Protein AF-A0A6G1RB39-F1 (afdb_monomer_lite)

Foldseek 3Di:
DDDDDDDDPPPPPPVVVVVVVVVPPDPPPDDDDDDPDPDDDPDPDDPDPPPDPDDDPVVVVVVLVVVVVVLLVVQAPPPPDDDDPPDDPDDDPDQDRQGALVSLLVLLLVLCCVQPVVLSPQPPQAQDALVVVVVVLVSLVSLLVCCVVCVSSLVSLLSSLSSPPNNSSNNVSLNSPLNNLLVCLVPDPDQFQVVPVVSLVSLLSSLCSCCSSQLDPVVLNCVSVCRRVDGSVVSSVSSNVVSVCCNLRGSDSVQWDQDPVSRHTHGDPVVSD

Structure (mmCIF, N/CA/C/O backbone):
data_AF-A0A6G1RB39-F1
#
_entry.id   AF-A0A6G1RB39-F1
#
loop_
_atom_site.group_PDB
_atom_site.id
_atom_site.type_symbol
_atom_site.label_atom_id
_atom_site.label_alt_id
_atom_site.label_comp_id
_atom_site.label_asym_id
_atom_site.label_entity_id
_atom_site.label_seq_id
_atom_site.pdbx_PDB_ins_code
_atom_site.Cartn_x
_atom_site.Cartn_y
_atom_site.Cartn_z
_atom_site.occupancy
_atom_site.B_iso_or_equiv
_atom_site.auth_seq_id
_atom_site.auth_comp_id
_atom_site.auth_asym_id
_atom_site.auth_atom_id
_atom_site.pdbx_PDB_model_num
ATOM 1 N N . SER A 1 1 ? -30.397 36.361 -14.375 1.00 39.44 1 SER A N 1
ATOM 2 C CA . SER A 1 1 ? -30.668 35.295 -13.396 1.00 39.44 1 SER A CA 1
ATOM 3 C C . SER A 1 1 ? -29.373 34.876 -12.728 1.00 39.44 1 SER A C 1
ATOM 5 O O . SER A 1 1 ? -28.556 34.275 -13.414 1.00 39.44 1 SER A O 1
ATOM 7 N N . PRO A 1 2 ? -29.123 35.218 -11.457 1.00 33.31 2 PRO A N 1
ATOM 8 C CA . PRO A 1 2 ? -28.058 34.584 -10.691 1.00 33.31 2 PRO A CA 1
ATOM 9 C C . PRO A 1 2 ? -28.618 33.369 -9.922 1.00 33.31 2 PRO A C 1
ATOM 11 O O . PRO A 1 2 ? -29.719 33.474 -9.375 1.00 33.31 2 PRO A O 1
ATOM 14 N N . PRO A 1 3 ? -27.912 32.225 -9.870 1.00 39.50 3 PRO A N 1
ATOM 15 C CA . PRO A 1 3 ? -28.301 31.101 -9.029 1.00 39.50 3 PRO A CA 1
ATOM 16 C C . PRO A 1 3 ? -27.411 30.923 -7.785 1.00 39.50 3 PRO A C 1
ATOM 18 O O . PRO A 1 3 ? -26.235 31.276 -7.776 1.00 39.50 3 PRO A O 1
ATOM 21 N N . ALA A 1 4 ? -28.030 30.266 -6.797 1.00 36.69 4 ALA A N 1
ATOM 22 C CA . ALA A 1 4 ? -27.475 29.504 -5.674 1.00 36.69 4 ALA A CA 1
ATOM 23 C C . ALA A 1 4 ? -26.845 30.275 -4.496 1.00 36.69 4 ALA A C 1
ATOM 25 O O . ALA A 1 4 ? -25.630 30.396 -4.349 1.00 36.69 4 ALA A O 1
ATOM 26 N N . SER A 1 5 ? -27.732 30.686 -3.585 1.00 31.50 5 SER A N 1
ATOM 27 C CA . SER A 1 5 ? -27.469 30.979 -2.176 1.00 31.50 5 SER A CA 1
ATOM 28 C C . SER A 1 5 ? -26.793 29.799 -1.472 1.00 31.50 5 SER A C 1
ATOM 30 O O . SER A 1 5 ? -27.339 28.694 -1.429 1.00 31.50 5 SER A O 1
ATOM 32 N N . TRP A 1 6 ? -25.625 30.048 -0.886 1.00 36.06 6 TRP A N 1
ATOM 33 C CA . TRP A 1 6 ? -25.027 29.162 0.105 1.00 36.06 6 TRP A CA 1
ATOM 34 C C . TRP A 1 6 ? -25.861 29.232 1.385 1.00 36.06 6 TRP A C 1
ATOM 36 O O . TRP A 1 6 ? -26.306 30.309 1.776 1.00 36.06 6 TRP A O 1
ATOM 46 N N . GLY A 1 7 ? -26.115 28.060 1.964 1.00 34.44 7 GLY A N 1
ATOM 47 C CA . GLY A 1 7 ? -27.037 27.853 3.071 1.00 34.44 7 GLY A CA 1
ATOM 48 C C . GLY A 1 7 ? -26.776 28.755 4.274 1.00 34.44 7 GLY A C 1
ATOM 49 O O . GLY A 1 7 ? -25.634 28.994 4.666 1.00 34.44 7 GLY A O 1
ATOM 50 N N . ASP A 1 8 ? -27.889 29.209 4.846 1.00 36.69 8 ASP A N 1
ATOM 51 C CA . ASP A 1 8 ? -28.014 29.891 6.126 1.00 36.69 8 ASP A CA 1
ATOM 52 C C . ASP A 1 8 ? -27.177 29.207 7.215 1.00 36.69 8 ASP A C 1
ATOM 54 O O . ASP A 1 8 ? -27.593 28.233 7.844 1.00 36.69 8 ASP A O 1
ATOM 58 N N . THR A 1 9 ? -26.029 29.790 7.550 1.00 44.06 9 THR A N 1
ATOM 59 C CA . THR A 1 9 ? -25.625 29.817 8.954 1.00 44.06 9 THR A CA 1
ATOM 60 C C . THR A 1 9 ? -26.655 30.681 9.666 1.00 44.06 9 THR A C 1
ATOM 62 O O . THR A 1 9 ? -26.533 31.906 9.647 1.00 44.06 9 THR A O 1
ATOM 65 N N . ALA A 1 10 ? -27.697 30.053 10.220 1.00 51.31 10 ALA A N 1
ATOM 66 C CA . ALA A 1 10 ? -28.729 30.728 10.998 1.00 51.31 10 ALA A CA 1
ATOM 67 C C . ALA A 1 10 ? -28.063 31.747 11.933 1.00 51.31 10 ALA A C 1
ATOM 69 O O . ALA A 1 10 ? -27.251 31.381 12.787 1.00 51.31 10 ALA A O 1
ATOM 70 N N . ALA A 1 11 ? -28.340 33.031 11.704 1.00 54.31 11 ALA A N 1
ATOM 71 C CA . ALA A 1 11 ? -27.722 34.121 12.437 1.00 54.31 11 ALA A CA 1
ATOM 72 C C . ALA A 1 11 ? -28.080 33.979 13.920 1.00 54.31 11 ALA A C 1
ATOM 74 O O . ALA A 1 11 ? -29.197 34.271 14.346 1.00 54.31 11 ALA A O 1
ATOM 75 N N . VAL A 1 12 ? -27.136 33.475 14.715 1.00 64.44 12 VAL A N 1
ATOM 76 C CA . VAL A 1 12 ? -27.319 33.330 16.156 1.00 64.44 12 VAL A CA 1
ATOM 77 C C . VAL A 1 12 ? -27.359 34.733 16.754 1.00 64.44 12 VAL A C 1
ATOM 79 O O . VAL A 1 12 ? -26.342 35.417 16.855 1.00 64.44 12 VAL A O 1
ATOM 82 N N . SER A 1 13 ? -28.555 35.174 17.133 1.00 79.62 13 SER A N 1
ATOM 83 C CA . SER A 1 13 ? -28.778 36.443 17.819 1.00 79.62 13 SER A CA 1
ATOM 84 C C . SER A 1 13 ? -28.031 36.448 19.155 1.00 79.62 13 SER A C 1
ATOM 86 O O . SER A 1 13 ? -28.367 35.716 20.090 1.00 79.62 13 SER A O 1
ATOM 88 N N . LEU A 1 14 ? -27.003 37.294 19.254 1.00 72.06 14 LEU A N 1
ATOM 89 C CA . LEU A 1 14 ? -26.225 37.482 20.484 1.00 72.06 14 LEU A CA 1
ATOM 90 C C . LEU A 1 14 ? -27.108 37.933 21.655 1.00 72.06 14 LEU A C 1
ATOM 92 O O . LEU A 1 14 ? -26.839 37.585 22.802 1.00 72.06 14 LEU A O 1
ATOM 96 N N . LEU A 1 15 ? -28.185 38.671 21.365 1.00 77.75 15 LEU A N 1
ATOM 97 C CA . LEU A 1 15 ? -29.172 39.089 22.358 1.00 77.75 15 LEU A CA 1
ATOM 98 C C . LEU A 1 15 ? -29.917 37.889 22.951 1.00 77.75 15 LEU A C 1
ATOM 100 O O . LEU A 1 15 ? -30.095 37.833 24.166 1.00 77.75 15 LEU A O 1
ATOM 104 N N . ASP A 1 16 ? -30.299 36.908 22.134 1.00 77.81 16 ASP A N 1
ATOM 105 C CA . ASP A 1 16 ? -31.009 35.715 22.609 1.00 77.81 16 ASP A CA 1
ATOM 106 C C . ASP A 1 16 ? -30.088 34.760 23.371 1.00 77.81 16 ASP A C 1
ATOM 108 O O . ASP A 1 16 ? -30.502 34.161 24.366 1.00 77.81 16 ASP A O 1
ATOM 112 N N . VAL A 1 17 ? -28.817 34.670 22.967 1.00 75.81 17 VAL A N 1
ATOM 113 C CA . VAL A 1 17 ? -27.787 33.947 23.727 1.00 75.81 17 VAL A CA 1
ATOM 114 C C . VAL A 1 17 ? -27.568 34.606 25.090 1.00 75.81 17 VAL A C 1
ATOM 116 O O . VAL A 1 17 ? -27.658 33.929 26.113 1.00 75.81 17 VAL A O 1
ATOM 119 N N . ASN A 1 18 ? -27.362 35.926 25.133 1.00 77.06 18 ASN A N 1
ATOM 120 C CA . ASN A 1 18 ? -27.144 36.654 26.385 1.00 77.06 18 ASN A CA 1
ATOM 121 C C . ASN A 1 18 ? -28.358 36.587 27.318 1.00 77.06 18 ASN A C 1
ATOM 123 O O . ASN A 1 18 ? -28.182 36.397 28.517 1.00 77.06 18 ASN A O 1
ATOM 127 N N . ARG A 1 19 ? -29.590 36.652 26.794 1.00 77.56 19 ARG A N 1
ATOM 128 C CA . ARG A 1 19 ? -30.816 36.497 27.600 1.00 77.56 19 ARG A CA 1
ATOM 129 C C . ARG A 1 19 ? -30.870 35.163 28.347 1.00 77.56 19 ARG A C 1
ATOM 131 O O . ARG A 1 19 ? -31.291 35.144 29.500 1.00 77.56 19 ARG A O 1
ATOM 138 N N . ARG A 1 20 ? -30.422 34.067 27.723 1.00 73.38 20 ARG A N 1
ATOM 139 C CA . ARG A 1 20 ? -30.359 32.741 28.367 1.00 73.38 20 ARG A CA 1
ATOM 140 C C . ARG A 1 20 ? -29.343 32.702 29.505 1.00 73.38 20 ARG A C 1
ATOM 142 O O . ARG A 1 20 ? -29.634 32.113 30.539 1.00 73.38 20 ARG A O 1
ATOM 149 N N . PHE A 1 21 ? -28.188 33.346 29.330 1.00 68.25 21 PHE A N 1
ATOM 150 C CA . PHE A 1 21 ? -27.191 33.457 30.395 1.00 68.25 21 PHE A CA 1
ATOM 151 C C . PHE A 1 21 ? -27.709 34.322 31.548 1.00 68.25 21 PHE A C 1
ATOM 153 O O . PHE A 1 21 ? -27.709 33.858 32.681 1.00 68.25 21 PHE A O 1
ATOM 160 N N . THR A 1 22 ? -28.234 35.520 31.270 1.00 65.06 22 THR A N 1
ATOM 161 C CA . THR A 1 22 ? -28.724 36.459 32.294 1.00 65.06 22 THR A CA 1
ATOM 162 C C . THR A 1 22 ? -29.888 35.901 33.115 1.00 65.06 22 THR A C 1
ATOM 164 O O . THR A 1 22 ? -29.941 36.134 34.318 1.00 65.06 22 THR A O 1
ATOM 167 N N . ALA A 1 23 ? -30.795 35.130 32.506 1.00 64.81 23 ALA A N 1
ATOM 168 C CA . ALA A 1 23 ? -31.925 34.519 33.213 1.00 64.81 23 ALA A CA 1
ATOM 169 C C . ALA A 1 23 ? -31.514 33.407 34.202 1.00 64.81 23 ALA A C 1
ATOM 171 O O . ALA A 1 23 ? -32.286 33.078 35.099 1.00 64.81 23 ALA A O 1
ATOM 172 N N . ALA A 1 24 ? -30.319 32.830 34.041 1.00 60.81 24 ALA A N 1
ATOM 173 C CA . ALA A 1 24 ? -29.811 31.731 34.861 1.00 60.81 24 ALA A CA 1
ATOM 174 C C . ALA A 1 24 ? -28.768 32.172 35.909 1.00 60.81 24 ALA A C 1
ATOM 176 O O . ALA A 1 24 ? -28.339 31.349 36.719 1.00 60.81 24 ALA A O 1
ATOM 177 N N . VAL A 1 25 ? -28.366 33.452 35.934 1.00 62.44 25 VAL A N 1
ATOM 178 C CA . VAL A 1 25 ? -27.481 33.998 36.980 1.00 62.44 25 VAL A CA 1
ATOM 179 C C . VAL A 1 25 ? -28.300 34.320 38.235 1.00 62.44 25 VAL A C 1
ATOM 181 O O . VAL A 1 25 ? -28.522 35.475 38.592 1.00 62.44 25 VAL A O 1
ATOM 184 N N . SER A 1 26 ? -28.775 33.281 38.914 1.00 57.59 26 SER A N 1
ATOM 185 C CA . SER A 1 26 ? -29.437 33.406 40.212 1.00 57.59 26 SER A CA 1
ATOM 186 C C . SER A 1 26 ? -28.402 33.224 41.319 1.00 57.59 26 SER A C 1
ATOM 188 O O . SER A 1 26 ? -28.044 32.100 41.669 1.00 57.59 26 SER A O 1
ATOM 190 N N . PHE A 1 27 ? -27.907 34.328 41.881 1.00 58.50 27 PHE A N 1
ATOM 191 C CA . PHE A 1 27 ? -27.105 34.289 43.104 1.00 58.50 27 PHE A CA 1
ATOM 192 C C . PHE A 1 27 ? -28.019 33.899 44.274 1.00 58.50 27 PHE A C 1
ATOM 194 O O . PHE A 1 27 ? -28.711 34.750 44.836 1.00 58.50 27 PHE A O 1
ATOM 201 N N . SER A 1 28 ? -28.066 32.613 44.632 1.00 55.00 28 SER A N 1
ATOM 202 C CA . SER A 1 28 ? -28.702 32.180 45.882 1.00 55.00 28 SER A CA 1
ATOM 203 C C . SER A 1 28 ? -27.961 32.816 47.058 1.00 55.00 28 SER A C 1
ATOM 205 O O . SER A 1 28 ? -26.900 32.347 47.455 1.00 55.00 28 SER A O 1
ATOM 207 N N . GLY A 1 29 ? -28.514 33.913 47.580 1.00 55.12 29 GLY A N 1
ATOM 208 C CA . GLY A 1 29 ? -27.937 34.695 48.673 1.00 55.12 29 GLY A CA 1
ATOM 209 C C . GLY A 1 29 ? -27.406 36.055 48.221 1.00 55.12 29 GLY A C 1
ATOM 210 O O . GLY A 1 29 ? -26.201 36.258 48.145 1.00 55.12 29 GLY A O 1
ATOM 211 N N . GLY A 1 30 ? -28.321 36.987 47.931 1.00 56.66 30 GLY A N 1
ATOM 212 C CA . GLY A 1 30 ? -28.069 38.432 47.924 1.00 56.66 30 GLY A CA 1
ATOM 213 C C . GLY A 1 30 ? -26.829 38.901 47.159 1.00 56.66 30 GLY A C 1
ATOM 214 O O . GLY A 1 30 ? -25.889 39.344 47.795 1.00 56.66 30 GLY A O 1
ATOM 215 N N . GLY A 1 31 ? -26.843 38.814 45.823 1.00 57.47 31 GLY A N 1
ATOM 216 C CA . GLY A 1 31 ? -26.219 39.730 44.840 1.00 57.47 31 GLY A CA 1
ATOM 217 C C . GLY A 1 31 ? -24.777 40.260 44.987 1.00 57.47 31 GLY A C 1
ATOM 218 O O . GLY A 1 31 ? -24.393 41.099 44.180 1.00 57.47 31 GLY A O 1
ATOM 219 N N . VAL A 1 32 ? -23.986 39.838 45.975 1.00 59.81 32 VAL A N 1
ATOM 220 C CA . VAL A 1 32 ? -22.712 40.489 46.355 1.00 59.81 32 VAL A CA 1
ATOM 221 C C . VAL A 1 32 ? -21.476 39.670 45.938 1.00 59.81 32 VAL A C 1
ATOM 223 O O . VAL A 1 32 ? -20.349 40.140 46.066 1.00 59.81 32 VAL A O 1
ATOM 226 N N . TRP A 1 33 ? -21.651 38.466 45.381 1.00 61.53 33 TRP A N 1
ATOM 227 C CA . TRP A 1 33 ? -20.548 37.551 45.054 1.00 61.53 33 TRP A CA 1
ATOM 228 C C . TRP A 1 33 ? -20.334 37.375 43.545 1.00 61.53 33 TRP A C 1
ATOM 230 O O . TRP A 1 33 ? -21.279 37.414 42.763 1.00 61.53 33 TRP A O 1
ATOM 240 N N . SER A 1 34 ? -19.077 37.160 43.142 1.00 70.50 34 SER A N 1
ATOM 241 C CA . SER A 1 34 ? -18.708 36.798 41.764 1.00 70.50 34 SER A CA 1
ATOM 242 C C . SER A 1 34 ? -19.241 35.406 41.377 1.00 70.50 34 SER A C 1
ATOM 244 O O . SER A 1 34 ? -19.604 34.604 42.238 1.00 70.50 34 SER A O 1
ATOM 246 N N . VAL A 1 35 ? -19.279 35.105 40.075 1.00 70.38 35 VAL A N 1
ATOM 247 C CA . VAL A 1 35 ? -19.706 33.804 39.526 1.00 70.38 35 VAL A CA 1
ATOM 248 C C . VAL A 1 35 ? -18.808 32.674 40.055 1.00 70.38 35 VAL A C 1
ATOM 250 O O . VAL A 1 35 ? -17.600 32.844 40.193 1.00 70.38 35 VAL A O 1
ATOM 253 N N . PHE A 1 36 ? -19.389 31.498 40.321 1.00 77.50 36 PHE A N 1
ATOM 254 C CA . PHE A 1 36 ? -18.690 30.350 40.924 1.00 77.50 36 PHE A CA 1
ATOM 255 C C . PHE A 1 36 ? -17.539 29.776 40.068 1.00 77.50 36 PHE A C 1
ATOM 257 O O . PHE A 1 36 ? -16.651 29.115 40.600 1.00 77.50 36 PHE A O 1
ATOM 264 N N . HIS A 1 37 ? -17.521 30.020 38.752 1.00 78.19 37 HIS A N 1
ATOM 265 C CA . HIS A 1 37 ? -16.469 29.546 37.847 1.00 78.19 37 HIS A CA 1
ATOM 266 C C . HIS A 1 37 ? -15.582 30.690 37.332 1.00 78.19 37 HIS A C 1
ATOM 268 O O . HIS A 1 37 ? -16.059 31.784 37.041 1.00 78.19 37 HIS A O 1
ATOM 274 N N . ALA A 1 38 ? -14.298 30.407 37.096 1.00 82.75 38 ALA A N 1
ATOM 275 C CA . ALA A 1 38 ? -13.340 31.368 36.531 1.00 82.75 38 ALA A CA 1
ATOM 276 C C . ALA A 1 38 ? -13.420 31.514 34.991 1.00 82.75 38 ALA A C 1
ATOM 278 O O . ALA A 1 38 ? -12.602 32.204 34.389 1.00 82.75 38 ALA A O 1
ATOM 279 N N . GLY A 1 39 ? -14.388 30.854 34.345 1.00 76.56 39 GLY A N 1
ATOM 280 C CA . GLY A 1 39 ? -14.612 30.887 32.898 1.00 76.56 39 GLY A CA 1
ATOM 281 C C . GLY A 1 39 ? -14.987 29.510 32.346 1.00 76.56 39 GLY A C 1
ATOM 282 O O . GLY A 1 39 ? -15.066 28.536 33.092 1.00 76.56 39 GLY A O 1
ATOM 283 N N . VAL A 1 40 ? -15.205 29.429 31.032 1.00 81.31 40 VAL A N 1
ATOM 284 C CA . VAL A 1 40 ? -15.433 28.170 30.305 1.00 81.31 40 VAL A CA 1
ATOM 285 C C . VAL A 1 40 ? -14.285 27.960 29.321 1.00 81.31 40 VAL A C 1
ATOM 287 O O . VAL A 1 40 ? -13.927 28.876 28.583 1.00 81.31 40 VAL A O 1
ATOM 290 N N . ILE A 1 41 ? -13.712 26.754 29.289 1.00 83.94 41 ILE A N 1
ATOM 291 C CA . ILE A 1 41 ? -12.722 26.379 28.273 1.00 83.94 41 ILE A CA 1
ATOM 292 C C . ILE A 1 41 ? -13.467 25.896 27.021 1.00 83.94 41 ILE A C 1
ATOM 294 O O . ILE A 1 41 ? -14.181 24.892 27.051 1.00 83.94 41 ILE A O 1
ATOM 298 N N . GLY A 1 42 ? -13.286 26.595 25.898 1.00 83.56 42 GLY A N 1
ATOM 299 C CA . GLY A 1 42 ? -13.888 26.232 24.612 1.00 83.56 42 GLY A CA 1
ATOM 300 C C . GLY A 1 42 ? -15.390 26.534 24.524 1.00 83.56 42 GLY A C 1
ATOM 301 O O . GLY A 1 42 ? -15.871 27.514 25.081 1.00 83.56 42 GLY A O 1
ATOM 302 N N . LYS A 1 43 ? -16.132 25.707 23.774 1.00 81.62 43 LYS A N 1
ATOM 303 C CA . LYS A 1 43 ? -17.573 25.899 23.494 1.00 81.62 43 LYS A CA 1
ATOM 304 C C . LYS A 1 43 ? -18.499 24.985 24.315 1.00 81.62 43 LYS A C 1
ATOM 306 O O . LYS A 1 43 ? -19.688 24.918 24.028 1.00 81.62 43 LYS A O 1
ATOM 311 N N . GLY A 1 44 ? -17.971 24.279 25.318 1.00 80.31 44 GLY A N 1
ATOM 312 C CA . GLY A 1 44 ? -18.730 23.286 26.086 1.00 80.31 44 GLY A CA 1
ATOM 313 C C . GLY A 1 44 ? -18.953 21.975 25.321 1.00 80.31 44 GLY A C 1
ATOM 314 O O . GLY A 1 44 ? -18.126 21.584 24.494 1.00 80.31 44 GLY A O 1
ATOM 315 N N . LEU A 1 45 ? -20.053 21.276 25.628 1.00 80.56 45 LEU A N 1
ATOM 316 C CA . LEU A 1 45 ? -20.422 20.002 24.999 1.00 80.56 45 LEU A CA 1
ATOM 317 C C . LEU A 1 45 ? -20.479 20.162 23.476 1.00 80.56 45 LEU A C 1
ATOM 319 O O . LEU A 1 45 ? -21.213 21.007 22.960 1.00 80.56 45 LEU A O 1
ATOM 323 N N . LYS A 1 46 ? -19.692 19.355 22.753 1.00 82.31 46 LYS A N 1
ATOM 324 C CA . LYS A 1 46 ? -19.741 19.346 21.289 1.00 82.31 46 LYS A CA 1
ATOM 325 C C . LYS A 1 46 ? -21.154 18.919 20.877 1.00 82.31 46 LYS A C 1
ATOM 327 O O . LYS A 1 46 ? -21.590 17.868 21.353 1.00 82.31 46 LYS A O 1
ATOM 332 N N . PRO A 1 47 ? -21.861 19.693 20.029 1.00 77.81 47 PRO A N 1
ATOM 333 C CA . PRO A 1 47 ? -23.105 19.209 19.449 1.00 77.81 47 PRO A CA 1
ATOM 334 C C . PRO A 1 47 ? -22.815 17.860 18.791 1.00 77.81 47 PRO A C 1
ATOM 336 O O . PRO A 1 47 ? -21.723 17.672 18.240 1.00 77.81 47 PRO A O 1
ATOM 339 N N . ALA A 1 48 ? -23.753 16.916 18.913 1.00 73.50 48 ALA A N 1
ATOM 340 C CA . ALA A 1 48 ? -23.647 15.643 18.216 1.00 73.50 48 ALA A CA 1
ATOM 341 C C . ALA A 1 48 ? -23.315 15.961 16.757 1.00 73.50 48 ALA A C 1
ATOM 343 O O . ALA A 1 48 ? -23.988 16.800 16.154 1.00 73.50 48 ALA A O 1
ATOM 344 N N . ALA A 1 49 ? -22.214 15.395 16.253 1.00 70.56 49 ALA A N 1
ATOM 345 C CA . ALA A 1 49 ? -21.818 15.612 14.872 1.00 70.56 49 ALA A CA 1
ATOM 346 C C . ALA A 1 49 ? -23.047 15.320 14.014 1.00 70.56 49 ALA A C 1
ATOM 348 O O . ALA A 1 49 ? -23.651 14.261 14.193 1.00 70.56 49 ALA A O 1
ATOM 349 N N . GLU A 1 50 ? -23.453 16.278 13.174 1.00 61.84 50 GLU A N 1
ATOM 350 C CA . GLU A 1 50 ? -24.532 16.062 12.215 1.00 61.84 50 GLU A CA 1
ATOM 351 C C . GLU A 1 50 ? -24.233 14.735 11.531 1.00 61.84 50 GLU A C 1
ATOM 353 O O . GLU A 1 50 ? -23.154 14.577 10.951 1.00 61.84 50 GLU A O 1
ATOM 358 N N . ALA A 1 51 ? -25.115 13.752 11.736 1.00 59.16 51 ALA A N 1
ATOM 3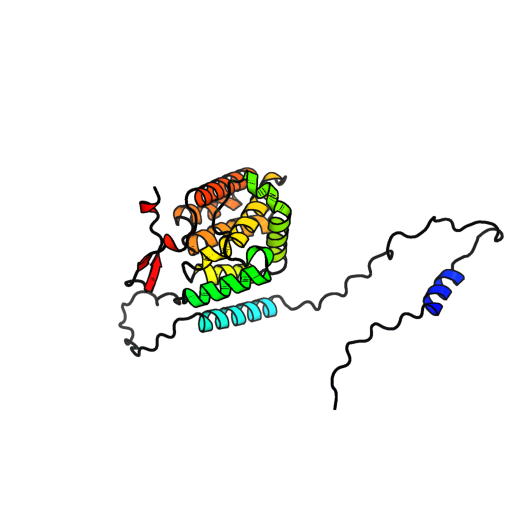59 C CA . ALA A 1 51 ? -24.925 12.417 11.207 1.00 59.16 51 ALA A CA 1
ATOM 360 C C . ALA A 1 51 ? -24.762 12.586 9.699 1.00 59.16 51 ALA A C 1
ATOM 362 O O . ALA A 1 51 ? -25.709 12.964 9.006 1.00 59.16 51 ALA A O 1
ATOM 363 N N . ALA A 1 52 ? -23.529 12.425 9.213 1.00 62.00 52 ALA A N 1
ATOM 364 C CA . ALA A 1 52 ? -23.261 12.459 7.791 1.00 62.00 52 ALA A CA 1
ATOM 365 C C . ALA A 1 52 ? -24.226 11.455 7.171 1.00 62.00 52 ALA A C 1
ATOM 367 O O . ALA A 1 52 ? -24.296 10.337 7.671 1.00 62.00 52 ALA A O 1
ATOM 368 N N . VAL A 1 53 ? -24.995 11.880 6.163 1.00 64.94 53 VAL A N 1
ATOM 369 C CA . VAL A 1 53 ? -25.967 11.021 5.475 1.00 64.94 53 VAL A CA 1
ATOM 370 C C . VAL A 1 53 ? -25.288 9.682 5.204 1.00 64.94 53 VAL A C 1
ATOM 372 O O . VAL A 1 53 ? -24.346 9.622 4.407 1.00 64.94 53 VAL A O 1
ATOM 375 N N . GLU A 1 54 ? -25.696 8.651 5.944 1.00 65.56 54 GLU A N 1
ATOM 376 C CA . GLU A 1 54 ? -25.091 7.331 5.848 1.00 65.56 54 GLU A CA 1
ATOM 377 C C . GLU A 1 54 ? -25.469 6.785 4.476 1.00 65.56 54 GLU A C 1
ATOM 379 O O . GLU A 1 54 ? -26.608 6.393 4.232 1.00 65.56 54 GLU A O 1
ATOM 384 N N . ARG A 1 55 ? -24.524 6.847 3.533 1.00 77.50 55 ARG A N 1
ATOM 385 C CA . ARG A 1 55 ? -24.666 6.137 2.262 1.00 77.50 55 ARG A CA 1
ATOM 386 C C . ARG A 1 55 ? -24.591 4.650 2.560 1.00 77.50 55 ARG A C 1
ATOM 388 O O . ARG A 1 55 ? -23.758 4.233 3.367 1.00 77.50 55 ARG A O 1
ATOM 395 N N . THR A 1 56 ? -25.431 3.866 1.901 1.00 86.19 56 THR A N 1
ATOM 396 C CA . THR A 1 56 ? -25.414 2.414 2.071 1.00 86.19 56 THR A CA 1
ATOM 397 C C . THR A 1 56 ? -24.072 1.845 1.599 1.00 86.19 56 THR A C 1
ATOM 399 O O . THR A 1 56 ? -23.433 2.360 0.675 1.00 86.19 56 THR A O 1
ATOM 402 N N . GLU A 1 57 ? -23.617 0.775 2.251 1.00 86.69 57 GLU A N 1
ATOM 403 C CA . GLU A 1 57 ? -22.368 0.092 1.892 1.00 86.69 57 GLU A CA 1
ATOM 404 C C . GLU A 1 57 ? -22.399 -0.411 0.437 1.00 86.69 57 GLU A C 1
ATOM 406 O O . GLU A 1 57 ? -21.404 -0.317 -0.284 1.00 86.69 57 GLU A O 1
ATOM 411 N N . GLU A 1 58 ? -23.574 -0.843 -0.028 1.00 90.31 58 GLU A N 1
ATOM 412 C CA . GLU A 1 58 ? -23.824 -1.284 -1.402 1.00 90.31 58 GLU A CA 1
ATOM 413 C C . GLU A 1 58 ? -23.618 -0.160 -2.428 1.00 90.31 58 GLU A C 1
ATOM 415 O O . GLU A 1 58 ? -22.931 -0.359 -3.433 1.00 90.31 58 GLU A O 1
ATOM 420 N N . GLU A 1 59 ? -24.147 1.043 -2.173 1.00 91.25 59 GLU A N 1
ATOM 421 C CA . GLU A 1 59 ? -23.933 2.205 -3.043 1.00 91.25 59 GLU A CA 1
ATOM 422 C C . GLU A 1 59 ? -22.452 2.582 -3.113 1.00 91.25 59 GLU A C 1
ATOM 424 O O . GLU A 1 59 ? -21.929 2.893 -4.187 1.00 91.25 59 GLU A O 1
ATOM 429 N N . LEU A 1 60 ? -21.750 2.547 -1.977 1.00 89.38 60 LEU A N 1
ATOM 430 C CA . LEU A 1 60 ? -20.322 2.846 -1.930 1.00 89.38 60 LEU A CA 1
ATOM 431 C C . LEU A 1 60 ? -19.511 1.820 -2.734 1.00 89.38 60 LEU A C 1
ATOM 433 O O . LEU A 1 60 ? -18.623 2.210 -3.501 1.00 89.38 60 LEU A O 1
ATOM 437 N N . ALA A 1 61 ? -19.828 0.532 -2.593 1.00 91.06 61 ALA A N 1
ATOM 438 C CA . ALA A 1 61 ? -19.194 -0.545 -3.345 1.00 91.06 61 ALA A CA 1
ATOM 439 C C . ALA A 1 61 ? -19.456 -0.403 -4.853 1.00 91.06 61 ALA A C 1
ATOM 441 O O . ALA A 1 61 ? -18.512 -0.438 -5.647 1.00 91.06 61 ALA A O 1
ATOM 442 N N . HIS A 1 62 ? -20.707 -0.143 -5.248 1.00 94.25 62 HIS A N 1
ATOM 443 C CA . HIS A 1 62 ? -21.093 0.055 -6.645 1.00 94.25 62 HIS A CA 1
ATOM 444 C C . HIS A 1 62 ? -20.392 1.264 -7.280 1.00 94.25 62 HIS A C 1
ATOM 446 O O . HIS A 1 62 ? -19.840 1.168 -8.381 1.00 94.25 62 HIS A O 1
ATOM 452 N N . ASN A 1 63 ? -20.352 2.396 -6.574 1.00 93.94 63 ASN A N 1
ATOM 453 C CA . ASN A 1 63 ? -19.673 3.606 -7.036 1.00 93.94 63 ASN A CA 1
ATOM 454 C C . ASN A 1 63 ? -18.163 3.382 -7.171 1.00 93.94 63 ASN A C 1
ATOM 456 O O . ASN A 1 63 ? -17.565 3.785 -8.169 1.00 93.94 63 ASN A O 1
ATOM 460 N N . THR A 1 64 ? -17.554 2.692 -6.202 1.00 93.81 64 THR A N 1
ATOM 461 C CA . THR A 1 64 ? -16.129 2.337 -6.240 1.00 93.81 64 THR A CA 1
ATOM 462 C C . THR A 1 64 ? -15.826 1.447 -7.441 1.00 93.81 64 THR A C 1
ATOM 464 O O . THR A 1 64 ? -14.912 1.741 -8.209 1.00 93.81 64 THR A O 1
ATOM 467 N N . GLN A 1 65 ? -16.619 0.397 -7.663 1.00 94.88 65 GLN A N 1
ATOM 468 C CA . GLN A 1 65 ? -16.449 -0.503 -8.802 1.00 94.88 65 GLN A CA 1
ATOM 469 C C . GLN A 1 65 ? -16.629 0.223 -10.141 1.00 94.88 65 GLN A C 1
ATOM 471 O O . GLN A 1 65 ? -15.825 0.034 -11.056 1.00 94.88 65 GLN A O 1
ATOM 476 N N . THR A 1 66 ? -17.649 1.075 -10.258 1.00 96.50 66 THR A N 1
ATOM 477 C CA . THR A 1 66 ? -17.918 1.860 -11.472 1.00 96.50 66 THR A CA 1
ATOM 478 C C . THR A 1 66 ? -16.767 2.814 -11.773 1.00 96.50 66 THR A C 1
ATOM 480 O O . THR A 1 66 ? -16.280 2.865 -12.904 1.00 96.50 66 THR A O 1
ATOM 483 N N . PHE A 1 67 ? -16.270 3.512 -10.751 1.00 96.50 67 PHE A N 1
ATOM 484 C CA . PHE A 1 67 ? -15.128 4.411 -10.869 1.00 96.50 67 PHE A CA 1
ATOM 485 C C . PHE A 1 67 ? -13.849 3.677 -11.295 1.00 96.50 67 PHE A C 1
ATOM 487 O O . PHE A 1 67 ? -13.187 4.094 -12.244 1.00 96.50 67 PHE A O 1
ATOM 494 N N . LEU A 1 68 ? -13.527 2.548 -10.655 1.00 95.19 68 LEU A N 1
ATOM 495 C CA . LEU A 1 68 ? -12.364 1.732 -11.020 1.00 95.19 68 LEU A CA 1
ATOM 496 C C . LEU A 1 68 ? -12.488 1.167 -12.437 1.00 95.19 68 LEU A C 1
ATOM 498 O O . LEU A 1 68 ? -11.515 1.171 -13.182 1.00 95.19 68 LEU A O 1
ATOM 502 N N . THR A 1 69 ? -13.684 0.735 -12.840 1.00 94.56 69 THR A N 1
ATOM 503 C CA . THR A 1 69 ? -13.938 0.243 -14.203 1.00 94.56 69 THR A CA 1
ATOM 504 C C . THR A 1 69 ? -13.699 1.338 -15.239 1.00 94.56 69 THR A C 1
ATOM 506 O O . THR A 1 69 ? -13.094 1.081 -16.280 1.00 94.56 69 THR A O 1
ATOM 509 N N . LEU A 1 70 ? -14.142 2.567 -14.957 1.00 95.56 70 LEU A N 1
ATOM 510 C CA . LEU A 1 70 ? -13.885 3.719 -15.816 1.00 95.56 70 LEU A CA 1
ATOM 511 C C . LEU A 1 70 ? -12.384 4.001 -15.912 1.00 95.56 70 LEU A C 1
ATOM 513 O O . LEU A 1 70 ? -11.872 4.131 -17.021 1.00 95.56 70 LEU A O 1
ATOM 517 N N . LEU A 1 71 ? -11.666 4.015 -14.784 1.00 94.94 71 LEU A N 1
ATOM 518 C CA . LEU A 1 71 ? -10.214 4.202 -14.781 1.00 94.94 71 LEU A CA 1
ATOM 519 C C . LEU A 1 71 ? -9.488 3.112 -15.572 1.00 94.94 71 LEU A C 1
ATOM 521 O O . LEU A 1 71 ? -8.641 3.439 -16.391 1.00 94.94 71 LEU A O 1
ATOM 525 N N . ILE A 1 72 ? -9.845 1.836 -15.401 1.00 93.75 72 ILE A N 1
ATOM 526 C CA . ILE A 1 72 ? -9.248 0.730 -16.166 1.00 93.75 72 ILE A CA 1
ATOM 527 C C . ILE A 1 72 ? -9.468 0.929 -17.670 1.00 93.75 72 ILE A C 1
ATOM 529 O O . ILE A 1 72 ? -8.547 0.711 -18.450 1.00 93.75 72 ILE A O 1
ATOM 533 N N . ARG A 1 73 ? -10.651 1.392 -18.095 1.00 92.38 73 ARG A N 1
ATOM 534 C CA . ARG A 1 73 ? -10.921 1.703 -19.509 1.00 92.38 73 ARG A CA 1
ATOM 535 C C . ARG A 1 73 ? -10.110 2.898 -20.010 1.00 92.38 73 ARG A C 1
ATOM 537 O O . ARG A 1 73 ? -9.611 2.848 -21.126 1.00 92.38 73 ARG A O 1
ATOM 544 N N . CYS A 1 74 ? -9.962 3.946 -19.201 1.00 92.88 74 CYS A N 1
ATOM 545 C CA . CYS A 1 74 ? -9.152 5.119 -19.541 1.00 92.88 74 CYS A CA 1
ATOM 546 C C . CYS A 1 74 ? -7.651 4.807 -19.591 1.00 92.88 74 CYS A C 1
ATOM 548 O O . CYS A 1 74 ? -6.930 5.385 -20.398 1.00 92.88 74 CYS A O 1
ATOM 550 N N . CYS A 1 75 ? -7.182 3.908 -18.726 1.00 92.38 75 CYS A N 1
ATOM 551 C CA . CYS A 1 75 ? -5.789 3.489 -18.666 1.00 92.38 75 CYS A CA 1
ATOM 552 C C . CYS A 1 75 ? -5.481 2.304 -19.590 1.00 92.38 75 CYS A C 1
ATOM 554 O O . CYS A 1 75 ? -4.312 1.974 -19.765 1.00 92.38 75 CYS A O 1
ATOM 556 N N . GLY A 1 76 ? -6.486 1.651 -20.174 1.00 86.50 76 GLY A N 1
ATOM 557 C CA . GLY A 1 76 ? -6.293 0.584 -21.148 1.00 86.50 76 GLY A CA 1
ATOM 558 C C . GLY A 1 76 ? -5.627 1.118 -22.413 1.00 86.50 76 GLY A C 1
ATOM 559 O O . GLY A 1 76 ? -5.991 2.176 -22.928 1.00 86.50 76 GLY A O 1
ATOM 560 N N . GLY A 1 77 ? -4.633 0.394 -22.927 1.00 70.81 77 GLY A N 1
ATOM 561 C CA . GLY A 1 77 ? -4.071 0.709 -24.236 1.00 70.81 77 GLY A CA 1
ATOM 562 C C . GLY A 1 77 ? -5.165 0.624 -25.300 1.00 70.81 77 GLY A C 1
ATOM 563 O O . GLY A 1 77 ? -5.862 -0.386 -25.385 1.00 70.81 77 GLY A O 1
ATOM 564 N N . SER A 1 78 ? -5.322 1.666 -26.122 1.00 59.16 78 SER A N 1
ATOM 565 C CA . SER A 1 78 ? -6.131 1.572 -27.338 1.00 59.16 78 SER A CA 1
ATOM 566 C C . SER A 1 78 ? -5.429 0.607 -28.290 1.00 59.16 78 SER A C 1
ATOM 568 O O . SER A 1 78 ? -4.596 1.002 -29.104 1.00 59.16 78 SER A O 1
ATOM 570 N N . GLY A 1 79 ? -5.718 -0.685 -28.144 1.00 52.41 79 GLY A N 1
ATOM 571 C CA . GLY A 1 79 ? -5.386 -1.719 -29.113 1.00 52.41 79 GLY A CA 1
ATOM 572 C C . GLY A 1 79 ? -6.231 -1.530 -30.369 1.00 52.41 79 GLY A C 1
ATOM 573 O O . GLY A 1 79 ? -7.068 -2.366 -30.695 1.00 52.41 79 GLY A O 1
ATOM 574 N N . GLY A 1 80 ? -6.049 -0.399 -31.054 1.00 46.41 80 GLY A N 1
ATOM 575 C CA . GLY A 1 80 ? -6.507 -0.172 -32.414 1.00 46.41 80 GLY A CA 1
ATOM 576 C C . GLY A 1 80 ? -5.723 -1.083 -33.349 1.00 46.41 80 GLY A C 1
ATOM 577 O O . GLY A 1 80 ? -4.725 -0.684 -33.936 1.00 46.41 80 GLY A O 1
ATOM 578 N N . GLY A 1 81 ? -6.165 -2.330 -33.431 1.00 40.12 81 GLY A N 1
ATOM 579 C CA . GLY A 1 81 ? -5.611 -3.364 -34.283 1.00 40.12 81 GLY A CA 1
ATOM 580 C C . GLY A 1 81 ? -6.592 -4.519 -34.328 1.00 40.12 81 GLY A C 1
ATOM 581 O O . GLY A 1 81 ? -6.511 -5.454 -33.541 1.00 40.12 81 GLY A O 1
ATOM 582 N N . SER A 1 82 ? -7.552 -4.414 -35.237 1.00 47.59 82 SER A N 1
ATOM 583 C CA . SER A 1 82 ? -8.437 -5.491 -35.653 1.00 47.59 82 SER A CA 1
ATOM 584 C C . SER A 1 82 ? -7.686 -6.816 -35.821 1.00 47.59 82 SER A C 1
ATOM 586 O O . SER A 1 82 ? -7.022 -7.048 -36.825 1.00 47.59 82 SER A O 1
ATOM 588 N N . SER A 1 83 ? -7.850 -7.722 -34.873 1.00 37.66 83 SER A N 1
ATOM 589 C CA . SER A 1 83 ? -8.073 -9.124 -35.183 1.00 37.66 83 SER A CA 1
ATOM 590 C C . SER A 1 83 ? -8.833 -9.692 -34.004 1.00 37.66 83 SER A C 1
ATOM 592 O O . SER A 1 83 ? -8.342 -9.770 -32.888 1.00 37.66 83 SER A O 1
ATOM 594 N N . HIS A 1 84 ? -10.094 -9.997 -34.248 1.00 39.78 84 HIS A N 1
ATOM 595 C CA . HIS A 1 84 ? -10.779 -11.043 -33.527 1.00 39.78 84 HIS A CA 1
ATOM 596 C C . HIS A 1 84 ? -10.189 -12.328 -34.135 1.00 39.78 84 HIS A C 1
ATOM 598 O O . HIS A 1 84 ? -10.557 -12.642 -35.269 1.00 39.78 84 HIS A O 1
ATOM 604 N N . PRO A 1 85 ? -9.257 -13.075 -33.510 1.00 43.03 85 PRO A N 1
ATOM 605 C CA . PRO A 1 85 ? -9.235 -14.487 -33.809 1.00 43.03 85 PRO A CA 1
ATOM 606 C C . PRO A 1 85 ? -10.527 -15.016 -33.195 1.00 43.03 85 PRO A C 1
ATOM 608 O O . PRO A 1 85 ? -10.802 -14.854 -32.005 1.00 43.03 85 PRO A O 1
ATOM 611 N N . THR A 1 86 ? -11.382 -15.576 -34.033 1.00 44.75 86 THR A N 1
ATOM 612 C CA . THR A 1 86 ? -12.363 -16.570 -33.610 1.00 44.75 86 THR A CA 1
ATOM 613 C C . THR A 1 86 ? -11.711 -17.465 -32.548 1.00 44.75 86 THR A C 1
ATOM 615 O O . THR A 1 86 ? -10.622 -17.982 -32.811 1.00 44.75 86 THR A O 1
ATOM 618 N N . PRO A 1 87 ? -12.296 -17.632 -31.348 1.00 40.94 87 PRO A N 1
ATOM 619 C CA . PRO A 1 87 ? -11.689 -18.488 -30.343 1.00 40.94 87 PRO A CA 1
ATOM 620 C C . PRO A 1 87 ? -11.686 -19.921 -30.882 1.00 40.94 87 PRO A C 1
ATOM 622 O O . PRO A 1 87 ? -12.734 -20.557 -31.000 1.00 40.94 87 PRO A O 1
ATOM 625 N N . LEU A 1 88 ? -10.505 -20.425 -31.252 1.00 49.12 88 LEU A N 1
ATOM 626 C CA . LEU A 1 88 ? -10.303 -21.863 -31.375 1.00 49.12 88 LEU A CA 1
ATOM 627 C C . LEU A 1 88 ? -10.536 -22.487 -29.986 1.00 49.12 88 LEU A C 1
ATOM 629 O O . LEU A 1 88 ? -10.136 -21.884 -28.987 1.00 49.12 88 LEU A O 1
ATOM 633 N N . PRO A 1 89 ? -11.114 -23.697 -29.899 1.00 49.03 89 PRO A N 1
ATOM 634 C CA . PRO A 1 89 ? -11.569 -24.298 -28.640 1.00 49.03 89 PRO A CA 1
ATOM 635 C C . PRO A 1 89 ? -10.454 -24.725 -27.655 1.00 49.03 89 PRO A C 1
ATOM 637 O O . PRO A 1 89 ? -10.706 -25.552 -26.791 1.00 49.03 89 PRO A O 1
ATOM 640 N N . ASN A 1 90 ? -9.233 -24.181 -27.755 1.00 51.28 90 ASN A N 1
ATOM 641 C CA . ASN A 1 90 ? -8.073 -24.605 -26.959 1.00 51.28 90 ASN A CA 1
ATOM 642 C C . ASN A 1 90 ? -7.105 -23.472 -26.541 1.00 51.28 90 ASN A C 1
ATOM 644 O O . ASN A 1 90 ? -5.933 -23.741 -26.280 1.00 51.28 90 ASN A O 1
ATOM 648 N N . GLN A 1 91 ? -7.539 -22.206 -26.486 1.00 45.72 91 GLN A N 1
ATOM 649 C CA . GLN A 1 91 ? -6.660 -21.100 -26.073 1.00 45.72 91 GLN A CA 1
ATOM 650 C C . GLN A 1 91 ? -6.761 -20.745 -24.582 1.00 45.72 91 GLN A C 1
ATOM 652 O O . GLN A 1 91 ? -7.840 -20.668 -24.000 1.00 45.72 91 GLN A O 1
ATOM 657 N N . GLN A 1 92 ? -5.569 -20.541 -24.014 1.00 51.12 92 GLN A N 1
ATOM 658 C CA . GLN A 1 92 ? -5.220 -20.043 -22.681 1.00 51.12 92 GLN A CA 1
ATOM 659 C C . GLN A 1 92 ? -6.112 -18.860 -22.243 1.00 51.12 92 GLN A C 1
ATOM 661 O O . GLN A 1 92 ? -6.558 -18.110 -23.114 1.00 51.12 92 GLN A O 1
ATOM 666 N N . PRO A 1 93 ? -6.381 -18.677 -20.928 1.00 39.97 93 PRO A N 1
ATOM 667 C CA . PRO A 1 93 ? -7.239 -17.606 -20.418 1.00 39.97 93 PRO A CA 1
ATOM 668 C C . PRO A 1 93 ? -6.909 -16.240 -21.040 1.00 39.97 93 PRO A C 1
ATOM 670 O O . PRO A 1 93 ? -5.739 -15.981 -21.345 1.00 39.97 93 PRO A O 1
ATOM 673 N N . PRO A 1 94 ? -7.926 -15.375 -21.237 1.00 45.34 94 PRO A N 1
ATOM 674 C CA . PRO A 1 94 ? -7.744 -14.078 -21.873 1.00 45.34 94 PRO A CA 1
ATOM 675 C C . PRO A 1 94 ? -6.627 -13.292 -21.173 1.00 45.34 94 PRO A C 1
ATOM 677 O O . PRO A 1 94 ? -6.522 -13.362 -19.945 1.00 45.34 94 PRO A O 1
ATOM 680 N N . PRO A 1 95 ? -5.790 -12.554 -21.927 1.00 56.22 95 PRO A N 1
ATOM 681 C CA . PRO A 1 95 ? -4.748 -11.734 -21.331 1.00 56.22 95 PRO A CA 1
ATOM 682 C C . PRO A 1 95 ? -5.389 -10.748 -20.350 1.00 56.22 95 PRO A C 1
ATOM 684 O O . PRO A 1 95 ? -6.376 -10.089 -20.683 1.00 56.22 95 PRO A O 1
ATOM 687 N N . GLU A 1 96 ? -4.843 -10.681 -19.134 1.00 59.84 96 GLU A N 1
ATOM 688 C CA . GLU A 1 96 ? -5.257 -9.707 -18.125 1.00 59.84 96 GLU A CA 1
ATOM 689 C C . GLU A 1 96 ? -5.282 -8.296 -18.735 1.00 59.84 96 GLU A C 1
ATOM 691 O O . GLU A 1 96 ? -4.444 -7.990 -19.593 1.00 59.84 96 GLU A O 1
ATOM 696 N N . PRO A 1 97 ? -6.231 -7.430 -18.331 1.00 63.28 97 PRO A N 1
ATOM 697 C CA . PRO A 1 97 ? -6.342 -6.087 -18.883 1.00 63.28 97 PRO A CA 1
ATOM 698 C C . PRO A 1 97 ? -5.012 -5.343 -18.725 1.00 63.28 97 PRO A C 1
ATOM 700 O O . PRO A 1 97 ? -4.597 -4.999 -17.620 1.00 63.28 97 PRO A O 1
ATOM 703 N N . GLN A 1 98 ? -4.335 -5.109 -19.849 1.00 80.69 98 GLN A N 1
ATOM 704 C CA . GLN A 1 98 ? -3.036 -4.449 -19.863 1.00 80.69 98 GLN A CA 1
ATOM 705 C C . GLN A 1 98 ? -3.226 -2.952 -19.623 1.00 80.69 98 GLN A C 1
ATOM 707 O O . GLN A 1 98 ? -3.742 -2.219 -20.472 1.00 80.69 98 GLN A O 1
ATOM 712 N N . ILE A 1 99 ? -2.812 -2.502 -18.442 1.00 90.31 99 ILE A N 1
ATOM 713 C CA . ILE A 1 99 ? -2.833 -1.091 -18.065 1.00 90.31 99 ILE A CA 1
ATOM 714 C C . ILE A 1 99 ? -1.625 -0.399 -18.696 1.00 90.31 99 ILE A C 1
ATOM 716 O O . ILE A 1 99 ? -0.483 -0.818 -18.506 1.00 90.31 99 ILE A O 1
ATOM 720 N N . ASN A 1 100 ? -1.873 0.680 -19.436 1.00 91.81 100 ASN A N 1
ATOM 721 C CA . ASN A 1 100 ? -0.829 1.509 -20.017 1.00 91.81 100 ASN A CA 1
ATOM 722 C C . ASN A 1 100 ? 0.045 2.114 -18.894 1.00 91.81 100 ASN A C 1
ATOM 724 O O . ASN A 1 100 ? -0.490 2.767 -17.990 1.00 91.81 100 ASN A O 1
ATOM 728 N N . PRO A 1 101 ? 1.379 1.947 -18.952 1.00 93.00 101 PRO A N 1
ATOM 729 C CA . PRO A 1 101 ? 2.293 2.404 -17.906 1.00 93.00 101 PRO A CA 1
ATOM 730 C C . PRO A 1 101 ? 2.293 3.928 -17.720 1.00 93.00 101 PRO A C 1
ATOM 732 O O . PRO A 1 101 ? 2.392 4.399 -16.589 1.00 93.00 101 PRO A O 1
ATOM 735 N N . GLU A 1 102 ? 2.134 4.713 -18.791 1.00 93.38 102 GLU A N 1
ATOM 736 C CA . GLU A 1 102 ? 2.069 6.179 -18.702 1.00 93.38 102 GLU A CA 1
ATOM 737 C C . GLU A 1 102 ? 0.763 6.639 -18.050 1.00 93.38 102 GLU A C 1
ATOM 739 O O . GLU A 1 102 ? 0.762 7.542 -17.213 1.00 93.38 102 GLU A O 1
ATOM 744 N N . ALA A 1 103 ? -0.352 5.971 -18.360 1.00 95.25 103 ALA A N 1
ATOM 745 C CA . ALA A 1 103 ? -1.628 6.259 -17.712 1.00 95.25 103 ALA A CA 1
ATOM 746 C C . ALA A 1 103 ? -1.584 5.901 -16.217 1.00 95.25 103 ALA A C 1
ATOM 748 O O . ALA A 1 103 ? -1.995 6.699 -15.377 1.00 95.25 103 ALA A O 1
ATOM 749 N N . ALA A 1 104 ? -1.019 4.742 -15.865 1.00 95.75 104 ALA A N 1
ATOM 750 C CA . ALA A 1 104 ? -0.826 4.346 -14.472 1.00 95.75 104 ALA A CA 1
ATOM 751 C C . ALA A 1 104 ? 0.113 5.302 -13.718 1.00 95.75 104 ALA A C 1
ATOM 753 O O . ALA A 1 104 ? -0.144 5.633 -12.561 1.00 95.75 104 ALA A O 1
ATOM 754 N N . LYS A 1 105 ? 1.165 5.806 -14.373 1.00 95.44 105 LYS A N 1
ATOM 755 C CA . LYS A 1 105 ? 2.059 6.831 -13.821 1.00 95.44 105 LYS A CA 1
ATOM 756 C C . LYS A 1 105 ? 1.339 8.161 -13.581 1.00 95.44 105 LYS A C 1
ATOM 758 O O . LYS A 1 105 ? 1.581 8.794 -12.556 1.00 95.44 105 LYS A O 1
ATOM 763 N N . ALA A 1 106 ? 0.436 8.572 -14.471 1.00 96.31 106 ALA A N 1
ATOM 764 C CA . ALA A 1 106 ? -0.389 9.761 -14.258 1.00 96.31 106 ALA A CA 1
ATOM 765 C C . ALA A 1 106 ? -1.328 9.593 -13.049 1.00 96.31 106 ALA A C 1
ATOM 767 O O . ALA A 1 106 ? -1.433 10.495 -12.218 1.00 96.31 106 ALA A O 1
ATOM 768 N N . VAL A 1 107 ? -1.944 8.413 -12.895 1.00 97.12 107 VAL A N 1
ATOM 769 C CA . VAL A 1 107 ? -2.747 8.080 -11.704 1.00 97.12 107 VAL A CA 1
ATOM 770 C C . VAL A 1 107 ? -1.885 8.100 -10.438 1.00 97.12 107 VAL A C 1
ATOM 772 O O . VAL A 1 107 ? -2.301 8.662 -9.428 1.00 97.12 107 VAL A O 1
ATOM 775 N N . ALA A 1 108 ? -0.669 7.547 -10.492 1.00 96.50 108 ALA A N 1
ATOM 776 C CA . ALA A 1 108 ? 0.282 7.574 -9.383 1.00 96.50 108 ALA A CA 1
ATOM 777 C C . ALA A 1 108 ? 0.628 9.008 -8.950 1.00 96.50 108 ALA A C 1
ATOM 779 O O . ALA A 1 108 ? 0.589 9.312 -7.758 1.00 96.50 108 ALA A O 1
ATOM 780 N N . ALA A 1 109 ? 0.917 9.896 -9.905 1.00 95.19 109 ALA A N 1
ATOM 781 C CA . ALA A 1 109 ? 1.216 11.301 -9.634 1.00 95.19 109 ALA A CA 1
ATOM 782 C C . ALA A 1 109 ? 0.033 12.016 -8.961 1.00 95.19 109 ALA A C 1
ATOM 784 O O . ALA A 1 109 ? 0.208 12.627 -7.907 1.00 95.19 109 ALA A O 1
ATOM 785 N N . ALA A 1 110 ? -1.178 11.854 -9.505 1.00 96.06 110 ALA A N 1
ATOM 786 C CA . ALA A 1 110 ? -2.392 12.430 -8.926 1.00 96.06 110 ALA A CA 1
ATOM 787 C C . ALA A 1 110 ? -2.676 11.896 -7.510 1.00 96.06 110 ALA A C 1
ATOM 789 O O . ALA A 1 110 ? -3.124 12.636 -6.634 1.00 96.06 110 ALA A O 1
ATOM 790 N N . LEU A 1 111 ? -2.391 10.614 -7.259 1.00 96.50 111 LEU A N 1
ATOM 791 C CA . LEU A 1 111 ? -2.556 10.006 -5.941 1.00 96.50 111 LEU A CA 1
ATOM 792 C C . LEU A 1 111 ? -1.596 10.611 -4.908 1.00 96.50 111 LEU A C 1
ATOM 794 O O . LEU A 1 111 ? -2.003 10.880 -3.778 1.00 96.50 111 LEU A O 1
ATOM 798 N N . ILE A 1 112 ? -0.337 10.836 -5.287 1.00 95.62 112 ILE A N 1
ATOM 799 C CA . ILE A 1 112 ? 0.663 11.462 -4.412 1.00 95.62 112 ILE A CA 1
ATOM 800 C C . ILE A 1 112 ? 0.257 12.899 -4.108 1.00 95.62 112 ILE A C 1
ATOM 802 O O . ILE A 1 112 ? 0.199 13.262 -2.938 1.00 95.62 112 ILE A O 1
ATOM 806 N N . GLU A 1 113 ? -0.114 13.674 -5.125 1.00 94.88 113 GLU A N 1
ATOM 807 C CA . GLU A 1 113 ? -0.558 15.060 -4.959 1.00 94.88 113 GLU A CA 1
ATOM 808 C C . GLU A 1 113 ? -1.778 15.165 -4.027 1.00 94.88 113 GLU A C 1
ATOM 810 O O . GLU A 1 113 ? -1.840 16.038 -3.160 1.00 94.88 113 GLU A O 1
ATOM 815 N N . ALA A 1 114 ? -2.721 14.222 -4.129 1.00 94.94 114 ALA A N 1
ATOM 816 C CA . ALA A 1 114 ? -3.929 14.199 -3.308 1.00 94.94 114 ALA A CA 1
ATOM 817 C C . ALA A 1 114 ? -3.714 13.723 -1.856 1.00 94.94 114 ALA A C 1
ATOM 819 O O . ALA A 1 114 ? -4.518 14.053 -0.975 1.00 94.94 114 ALA A O 1
ATOM 820 N N . VAL A 1 115 ? -2.698 12.893 -1.596 1.00 95.25 115 VAL A N 1
ATOM 821 C CA . VAL A 1 115 ? -2.471 12.268 -0.276 1.00 95.25 115 VAL A CA 1
ATOM 822 C C . VAL A 1 115 ? -1.326 12.926 0.493 1.00 95.25 115 VAL A C 1
ATOM 824 O O . VAL A 1 115 ? -1.411 13.041 1.715 1.00 95.25 115 VAL A O 1
ATOM 827 N N . CYS A 1 116 ? -0.268 13.330 -0.204 1.00 92.69 116 CYS A N 1
ATOM 828 C CA . CYS A 1 116 ? 1.009 13.780 0.343 1.00 92.69 116 CYS A CA 1
ATOM 829 C C . CYS A 1 116 ? 1.638 14.831 -0.602 1.00 92.69 116 CYS A C 1
ATOM 831 O O . CYS A 1 116 ? 2.641 14.548 -1.269 1.00 92.69 116 CYS A O 1
ATOM 833 N N . PRO A 1 117 ? 1.037 16.033 -0.717 1.00 89.94 117 PRO A N 1
ATOM 834 C CA . PRO A 1 117 ? 1.447 17.047 -1.687 1.00 89.94 117 PRO A CA 1
ATOM 835 C C . PRO A 1 117 ? 2.907 17.487 -1.518 1.00 89.94 117 PRO A C 1
ATOM 837 O O . PRO A 1 117 ? 3.569 17.783 -2.512 1.00 89.94 117 PRO A O 1
ATOM 840 N N . GLU A 1 118 ? 3.439 17.452 -0.294 1.00 87.31 118 GLU A N 1
ATOM 841 C CA . GLU A 1 118 ? 4.841 17.739 0.026 1.00 87.31 118 GLU A CA 1
ATOM 842 C C . GLU A 1 118 ? 5.847 16.838 -0.711 1.00 87.31 118 GLU A C 1
ATOM 844 O O . GLU A 1 118 ? 7.001 17.222 -0.885 1.00 87.31 118 GLU A O 1
ATOM 849 N N . ALA A 1 119 ? 5.416 15.660 -1.172 1.00 81.62 119 ALA A N 1
ATOM 850 C CA . ALA A 1 119 ? 6.250 14.689 -1.873 1.00 81.62 119 ALA A CA 1
ATOM 851 C C . ALA A 1 119 ? 6.065 14.700 -3.404 1.00 81.62 119 ALA A C 1
ATOM 853 O O . ALA A 1 119 ? 6.706 13.915 -4.106 1.00 81.62 119 ALA A O 1
ATOM 854 N N . SER A 1 120 ? 5.231 15.594 -3.949 1.00 72.56 120 SER A N 1
ATOM 855 C CA . SER A 1 120 ? 4.860 15.612 -5.380 1.00 72.56 120 SER A CA 1
ATOM 856 C C . SER A 1 120 ? 6.014 15.961 -6.334 1.00 72.56 120 SER A C 1
ATOM 858 O O . SER A 1 120 ? 5.873 15.829 -7.545 1.00 72.56 120 SER A O 1
ATOM 860 N N . GLY A 1 121 ? 7.181 16.358 -5.811 1.00 63.94 121 GLY A N 1
ATOM 861 C CA . GLY A 1 121 ? 8.384 16.691 -6.586 1.00 63.94 121 GLY A CA 1
ATOM 862 C C . GLY A 1 121 ? 9.157 15.496 -7.166 1.00 63.94 121 GLY A C 1
ATOM 863 O O . GLY A 1 121 ? 10.256 15.685 -7.677 1.00 63.94 121 GLY A O 1
ATOM 864 N N . GLY A 1 122 ? 8.636 14.266 -7.060 1.00 61.34 122 GLY A N 1
ATOM 865 C CA . GLY A 1 122 ? 9.185 13.073 -7.727 1.00 61.34 122 GLY A CA 1
ATOM 866 C C . GLY A 1 122 ? 10.559 12.590 -7.235 1.00 61.34 122 GLY A C 1
ATOM 867 O O . GLY A 1 122 ? 11.118 11.666 -7.821 1.00 61.34 122 GLY A O 1
ATOM 868 N N . GLY A 1 123 ? 11.107 13.191 -6.174 1.00 61.69 123 GLY A N 1
ATOM 869 C CA . GLY A 1 123 ? 12.479 12.945 -5.715 1.00 61.69 123 GLY A CA 1
ATOM 870 C C . GLY A 1 123 ? 12.656 11.806 -4.705 1.00 61.69 123 GLY A C 1
ATOM 871 O O . GLY A 1 123 ? 13.776 11.349 -4.497 1.00 61.69 123 GLY A O 1
ATOM 872 N N . GLU A 1 124 ? 11.587 11.317 -4.073 1.00 79.56 124 GLU A N 1
ATOM 873 C CA . GLU A 1 124 ? 11.694 10.408 -2.920 1.00 79.56 124 GLU A CA 1
ATOM 874 C C . GLU A 1 124 ? 11.418 8.942 -3.289 1.00 79.56 124 GLU A C 1
ATOM 876 O O . GLU A 1 124 ? 10.518 8.288 -2.761 1.00 79.56 124 GLU A O 1
ATOM 881 N N . LEU A 1 125 ? 12.192 8.432 -4.249 1.00 85.75 125 LEU A N 1
ATOM 882 C CA . LEU A 1 125 ? 12.122 7.029 -4.679 1.00 85.75 125 LEU A CA 1
ATOM 883 C C . LEU A 1 125 ? 12.973 6.101 -3.804 1.00 85.75 125 LEU A C 1
ATOM 885 O O . LEU A 1 125 ? 12.661 4.916 -3.676 1.00 85.75 125 LEU A O 1
ATOM 889 N N . LEU A 1 126 ? 14.042 6.638 -3.214 1.00 90.06 126 LEU A N 1
ATOM 890 C CA . LEU A 1 126 ? 14.970 5.882 -2.384 1.00 90.06 126 LEU A CA 1
ATOM 891 C C . LEU A 1 126 ? 14.347 5.573 -1.024 1.00 90.06 126 LEU A C 1
ATOM 893 O O . LEU A 1 126 ? 13.680 6.409 -0.414 1.00 90.06 126 LEU A O 1
ATOM 897 N N . TRP A 1 127 ? 14.598 4.358 -0.555 1.00 92.56 127 TRP A N 1
ATOM 898 C CA . TRP A 1 127 ? 14.168 3.896 0.756 1.00 92.56 127 TRP A CA 1
ATOM 899 C C . TRP A 1 127 ? 15.286 4.193 1.754 1.00 92.56 127 TRP A C 1
ATOM 901 O O . TRP A 1 127 ? 16.375 3.643 1.603 1.00 92.56 127 TRP A O 1
ATOM 911 N N . PRO A 1 128 ? 15.074 5.094 2.727 1.00 92.06 128 PRO A N 1
ATOM 912 C CA . PRO A 1 128 ? 16.084 5.389 3.727 1.00 92.06 128 PRO A CA 1
ATOM 913 C C . PRO A 1 128 ? 16.188 4.229 4.736 1.00 92.06 128 PRO A C 1
ATOM 915 O O . PRO A 1 128 ? 15.296 3.377 4.787 1.00 92.06 128 PRO A O 1
ATOM 918 N N . PRO A 1 129 ? 17.238 4.183 5.569 1.00 92.56 129 PRO A N 1
ATOM 919 C CA . PRO A 1 129 ? 17.259 3.269 6.707 1.00 92.56 129 PRO A CA 1
ATOM 920 C C . PRO A 1 129 ? 16.098 3.551 7.685 1.00 92.56 129 PRO A C 1
ATOM 922 O O . PRO A 1 129 ? 15.491 4.630 7.663 1.00 92.56 129 PRO A O 1
ATOM 925 N N . GLU A 1 130 ? 15.734 2.548 8.492 1.00 89.94 130 GLU A N 1
ATOM 926 C CA . GLU A 1 130 ? 14.556 2.603 9.375 1.00 89.94 130 GLU A CA 1
ATOM 927 C C . GLU A 1 130 ? 14.655 3.777 10.364 1.00 89.94 130 GLU A C 1
ATOM 929 O O . GLU A 1 130 ? 13.672 4.471 10.625 1.00 89.94 130 GLU A O 1
ATOM 934 N N . GLU A 1 131 ? 15.849 4.067 10.882 1.00 88.38 131 GLU A N 1
ATOM 935 C CA . GLU A 1 131 ? 16.063 5.115 11.879 1.00 88.38 131 GLU A CA 1
ATOM 936 C C . GLU A 1 131 ? 15.679 6.501 11.352 1.00 88.38 131 GLU A C 1
ATOM 938 O O . GLU A 1 131 ? 15.137 7.322 12.095 1.00 88.38 131 GLU A O 1
ATOM 943 N N . GLN A 1 132 ? 15.904 6.763 10.062 1.00 86.50 132 GLN A N 1
ATOM 944 C CA . GLN A 1 132 ? 15.536 8.019 9.414 1.00 86.50 132 GLN A CA 1
ATOM 945 C C . GLN A 1 132 ? 14.022 8.139 9.206 1.00 86.50 132 GLN A C 1
ATOM 947 O O . GLN A 1 132 ? 13.520 9.263 9.145 1.00 86.50 132 GLN A O 1
ATOM 952 N N . ALA A 1 133 ? 13.269 7.032 9.182 1.00 81.50 133 ALA A N 1
ATOM 953 C CA . ALA A 1 133 ? 11.804 7.084 9.153 1.00 81.50 133 ALA A CA 1
ATOM 954 C C . ALA A 1 133 ? 11.231 7.763 10.413 1.00 81.50 133 ALA A C 1
ATOM 956 O O . ALA A 1 133 ? 10.153 8.358 10.372 1.00 81.50 133 ALA A O 1
ATOM 957 N N . ARG A 1 134 ? 11.988 7.792 11.523 1.00 84.81 134 ARG A N 1
ATOM 958 C CA . ARG A 1 134 ? 11.595 8.519 12.744 1.00 84.81 134 ARG A CA 1
ATOM 959 C C . ARG A 1 134 ? 11.479 10.030 12.531 1.00 84.81 134 ARG A C 1
ATOM 961 O O . ARG A 1 134 ? 10.698 10.683 13.217 1.00 84.81 134 ARG A O 1
ATOM 968 N N . ALA A 1 135 ? 12.204 10.589 11.562 1.00 89.94 135 ALA A N 1
ATOM 969 C CA . ALA A 1 135 ? 12.098 12.005 11.215 1.00 89.94 135 ALA A CA 1
ATOM 970 C C . ALA A 1 135 ? 10.812 12.329 10.431 1.00 89.94 135 ALA A C 1
ATOM 972 O O . ALA A 1 135 ? 10.432 13.495 10.337 1.00 89.94 135 ALA A O 1
ATOM 973 N N . THR A 1 136 ? 10.124 11.319 9.882 1.00 92.38 136 THR A N 1
ATOM 974 C CA . THR A 1 136 ? 8.939 11.496 9.026 1.00 92.38 136 THR A CA 1
ATOM 975 C C . THR A 1 136 ? 7.644 10.967 9.639 1.00 92.38 136 THR A C 1
ATOM 977 O O . THR A 1 136 ? 6.619 10.962 8.957 1.00 92.38 136 THR A O 1
ATOM 980 N N . ILE A 1 137 ? 7.649 10.618 10.934 1.00 93.38 137 ILE A N 1
ATOM 981 C CA . ILE A 1 137 ? 6.508 10.016 11.653 1.00 93.38 137 ILE A CA 1
ATOM 982 C C . ILE A 1 137 ? 5.206 10.789 11.430 1.00 93.38 137 ILE A C 1
ATOM 984 O O . ILE A 1 137 ? 4.167 10.185 11.176 1.00 93.38 137 ILE A O 1
ATOM 988 N N . GLU A 1 138 ? 5.229 12.123 11.510 1.00 94.88 138 GLU A N 1
ATOM 989 C CA . GLU A 1 138 ? 4.011 12.918 11.338 1.00 94.88 138 GLU A CA 1
ATOM 990 C C . GLU A 1 138 ? 3.387 12.716 9.950 1.00 94.88 138 GLU A C 1
ATOM 992 O O . GLU A 1 138 ? 2.177 12.502 9.834 1.00 94.88 138 GLU A O 1
ATOM 997 N N . ARG A 1 139 ? 4.212 12.749 8.902 1.00 94.50 139 ARG A N 1
ATOM 998 C CA . ARG A 1 139 ? 3.777 12.516 7.524 1.00 94.50 139 ARG A CA 1
ATOM 999 C C . ARG A 1 139 ? 3.276 11.090 7.342 1.00 94.50 139 ARG A C 1
ATOM 1001 O O . ARG A 1 139 ? 2.198 10.890 6.788 1.00 94.50 139 ARG A O 1
ATOM 1008 N N . ASP A 1 140 ? 4.018 10.114 7.844 1.00 95.75 140 ASP A N 1
ATOM 1009 C CA . ASP A 1 140 ? 3.684 8.700 7.699 1.00 95.75 140 ASP A CA 1
ATOM 1010 C C . ASP A 1 140 ? 2.333 8.397 8.383 1.00 95.75 140 ASP A C 1
ATOM 1012 O O . ASP A 1 140 ? 1.434 7.807 7.774 1.00 95.75 140 ASP A O 1
ATOM 1016 N N . LEU A 1 141 ? 2.100 8.944 9.585 1.00 95.81 141 LEU A N 1
ATOM 1017 C CA . LEU A 1 141 ? 0.811 8.862 10.277 1.00 95.81 141 LEU A CA 1
ATOM 1018 C C . LEU A 1 141 ? -0.316 9.588 9.531 1.00 95.81 141 LEU A C 1
ATOM 1020 O O . LEU A 1 141 ? -1.454 9.108 9.537 1.00 95.81 141 LEU A O 1
ATOM 1024 N N . ARG A 1 142 ? -0.048 10.735 8.892 1.00 96.81 142 ARG A N 1
ATOM 1025 C CA . ARG A 1 142 ? -1.035 11.429 8.044 1.00 96.81 142 ARG A CA 1
ATOM 1026 C C . ARG A 1 142 ? -1.424 10.570 6.839 1.00 96.81 142 ARG A C 1
ATOM 1028 O O . ARG A 1 142 ? -2.622 10.428 6.585 1.00 96.81 142 ARG A O 1
ATOM 1035 N N . ILE A 1 143 ? -0.452 9.943 6.171 1.00 97.38 143 ILE A N 1
ATOM 1036 C CA . ILE A 1 143 ? -0.680 8.990 5.076 1.00 97.38 143 ILE A CA 1
ATOM 1037 C C . ILE A 1 143 ? -1.557 7.836 5.579 1.00 97.38 143 ILE A C 1
ATOM 1039 O O . ILE A 1 143 ? -2.652 7.627 5.057 1.00 97.38 143 ILE A O 1
ATOM 1043 N N . CYS A 1 144 ? -1.158 7.148 6.652 1.00 97.38 144 CYS A N 1
ATOM 1044 C CA . CYS A 1 144 ? -1.914 6.026 7.220 1.00 97.38 144 CYS A CA 1
ATOM 1045 C C . CYS A 1 144 ? -3.355 6.415 7.609 1.00 97.38 144 CYS A C 1
ATOM 1047 O O . CYS A 1 144 ? -4.316 5.712 7.284 1.00 97.38 144 CYS A O 1
ATOM 1049 N N . ARG A 1 145 ? -3.546 7.589 8.229 1.00 97.00 145 ARG A N 1
ATOM 1050 C CA . ARG A 1 145 ? -4.884 8.130 8.528 1.00 97.00 145 ARG A CA 1
ATOM 1051 C C . ARG A 1 145 ? -5.701 8.387 7.265 1.00 97.00 145 ARG A C 1
ATOM 1053 O O . ARG A 1 145 ? -6.911 8.170 7.286 1.00 97.00 145 ARG A O 1
ATOM 1060 N N . ARG A 1 146 ? -5.081 8.844 6.174 1.00 97.06 146 ARG A N 1
ATOM 1061 C CA . ARG A 1 146 ? -5.769 9.045 4.893 1.00 97.06 146 ARG A CA 1
ATOM 1062 C C . ARG A 1 146 ? -6.249 7.711 4.317 1.00 97.06 146 ARG A C 1
ATOM 1064 O O . ARG A 1 146 ? -7.414 7.638 3.942 1.00 97.06 146 ARG A O 1
ATOM 1071 N N . PHE A 1 147 ? -5.417 6.667 4.353 1.00 97.06 147 PHE A N 1
ATOM 1072 C CA . PHE A 1 147 ? -5.793 5.302 3.952 1.00 97.06 147 PHE A CA 1
ATOM 1073 C C . PHE A 1 147 ? -6.948 4.735 4.786 1.00 97.06 147 PHE A C 1
ATOM 1075 O O . PHE A 1 147 ? -7.869 4.148 4.227 1.00 97.06 147 PHE A O 1
ATOM 1082 N N . ARG A 1 148 ? -6.970 4.973 6.105 1.00 95.62 148 ARG A N 1
ATOM 1083 C CA . ARG A 1 148 ? -8.117 4.590 6.956 1.00 95.62 148 ARG A CA 1
ATOM 1084 C C . ARG A 1 148 ? -9.407 5.298 6.586 1.00 95.62 148 ARG A C 1
ATOM 1086 O O . ARG A 1 148 ? -10.469 4.692 6.613 1.00 95.62 148 ARG A O 1
ATOM 1093 N N . ARG A 1 149 ? -9.325 6.599 6.309 1.00 95.06 149 ARG A N 1
ATOM 1094 C CA . ARG A 1 149 ? -10.507 7.428 6.037 1.00 95.06 149 ARG A CA 1
ATOM 1095 C C . ARG A 1 149 ? -11.054 7.231 4.628 1.00 95.06 149 ARG A C 1
ATOM 1097 O O . ARG A 1 149 ? -12.236 7.465 4.420 1.00 95.06 149 ARG A O 1
ATOM 1104 N N . HIS A 1 150 ? -10.200 6.840 3.686 1.00 94.44 150 HIS A N 1
ATOM 1105 C CA . HIS A 1 150 ? -10.529 6.717 2.270 1.00 94.44 150 HIS A CA 1
ATOM 1106 C C . HIS A 1 150 ? -10.073 5.349 1.749 1.00 94.44 150 HIS A C 1
ATOM 1108 O O . HIS A 1 150 ? -9.004 5.254 1.141 1.00 94.44 150 HIS A O 1
ATOM 1114 N N . PRO A 1 151 ? -10.867 4.280 1.950 1.00 91.12 151 PRO A N 1
ATOM 1115 C CA . PRO A 1 151 ? -10.484 2.927 1.545 1.00 91.12 151 PRO A CA 1
ATOM 1116 C C . PRO A 1 151 ? -10.286 2.780 0.027 1.00 91.12 151 PRO A C 1
ATOM 1118 O O . PRO A 1 151 ? -9.580 1.878 -0.407 1.00 91.12 151 PRO A O 1
ATOM 1121 N N . LEU A 1 152 ? -10.820 3.702 -0.784 1.00 94.94 152 LEU A N 1
ATOM 1122 C CA . LEU A 1 152 ? -10.610 3.770 -2.236 1.00 94.94 152 LEU A CA 1
ATOM 1123 C C . LEU A 1 152 ? -9.133 3.979 -2.638 1.00 94.94 152 LEU A C 1
ATOM 1125 O O . LEU A 1 152 ? -8.749 3.649 -3.758 1.00 94.94 152 LEU A O 1
ATOM 1129 N N . LEU A 1 153 ? -8.274 4.450 -1.728 1.00 97.12 153 LEU A N 1
ATOM 1130 C CA . LEU A 1 153 ? -6.834 4.577 -1.987 1.00 97.12 153 LEU A CA 1
ATOM 1131 C C . LEU A 1 153 ? -6.147 3.221 -2.209 1.00 97.12 153 LEU A C 1
ATOM 1133 O O . LEU A 1 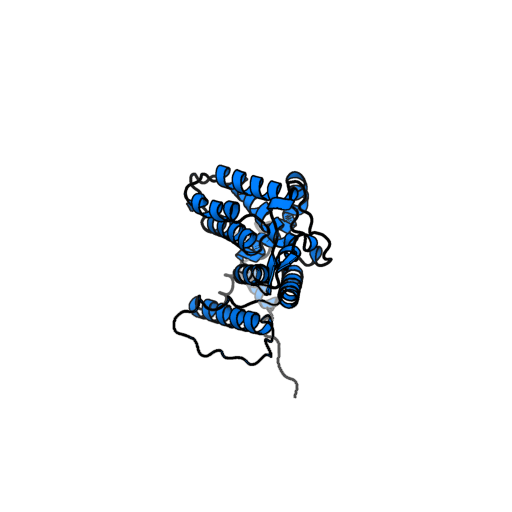153 ? -5.202 3.139 -2.992 1.00 97.12 153 LEU A O 1
ATOM 1137 N N . PHE A 1 154 ? -6.637 2.156 -1.570 1.00 97.38 154 PHE A N 1
ATOM 1138 C CA . PHE A 1 154 ? -6.111 0.803 -1.746 1.00 97.38 154 PHE A CA 1
ATOM 1139 C C . PHE A 1 154 ? -6.316 0.282 -3.182 1.00 97.38 154 PHE A C 1
ATOM 1141 O O . PHE A 1 154 ? -5.325 0.020 -3.863 1.00 97.38 154 PHE A O 1
ATOM 1148 N N . PRO A 1 155 ? -7.544 0.181 -3.728 1.00 96.56 155 PRO A N 1
ATOM 1149 C CA . PRO A 1 155 ? -7.725 -0.281 -5.100 1.00 96.56 155 PRO A CA 1
ATOM 1150 C C . PRO A 1 155 ? -7.106 0.658 -6.146 1.00 96.56 155 PRO A C 1
ATOM 1152 O O . PRO A 1 155 ? -6.682 0.177 -7.193 1.00 96.56 155 PRO A O 1
ATOM 1155 N N . LEU A 1 156 ? -6.976 1.964 -5.869 1.00 97.50 156 LEU A N 1
ATOM 1156 C CA . LEU A 1 156 ? -6.214 2.871 -6.734 1.00 97.50 156 LEU A CA 1
ATOM 1157 C C . LEU A 1 156 ? -4.728 2.508 -6.797 1.00 97.50 156 LEU A C 1
ATOM 1159 O O . LEU A 1 156 ? -4.173 2.418 -7.890 1.00 97.50 156 LEU A O 1
ATOM 1163 N N . LEU A 1 157 ? -4.083 2.252 -5.656 1.00 97.56 157 LEU A N 1
ATOM 1164 C CA . LEU A 1 157 ? -2.704 1.760 -5.650 1.00 97.56 157 LEU A CA 1
ATOM 1165 C C . LEU A 1 157 ? -2.576 0.404 -6.352 1.00 97.56 157 LEU A C 1
ATOM 1167 O O . LEU A 1 157 ? -1.582 0.174 -7.033 1.00 97.56 157 LEU A O 1
ATOM 1171 N N . ARG A 1 158 ? -3.580 -0.474 -6.240 1.00 96.44 158 ARG A N 1
ATOM 1172 C CA . ARG A 1 158 ? -3.593 -1.758 -6.958 1.00 96.44 158 ARG A CA 1
ATOM 1173 C C . ARG A 1 158 ? -3.668 -1.572 -8.478 1.00 96.44 158 ARG A C 1
ATOM 1175 O O . ARG A 1 158 ? -2.957 -2.246 -9.217 1.00 96.44 158 ARG A O 1
ATOM 1182 N N . LEU A 1 159 ? -4.465 -0.609 -8.949 1.00 95.88 159 LEU A N 1
ATOM 1183 C CA . LEU A 1 159 ? -4.496 -0.206 -10.359 1.00 95.88 159 LEU A CA 1
ATOM 1184 C C . LEU A 1 159 ? -3.119 0.299 -10.816 1.00 95.88 159 LEU A C 1
ATOM 1186 O O . LEU A 1 159 ? -2.632 -0.097 -11.873 1.00 95.88 159 LEU 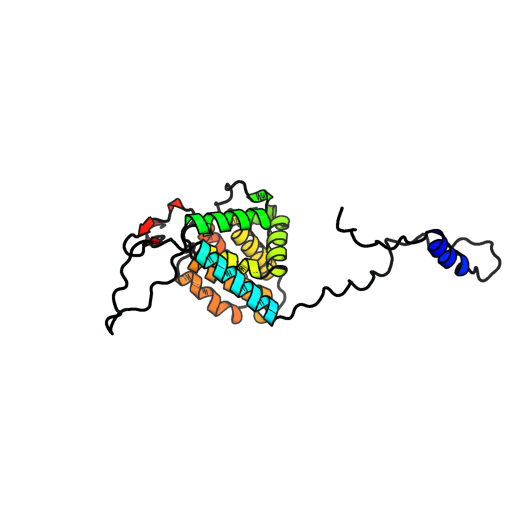A O 1
ATOM 1190 N N . VAL A 1 160 ? -2.454 1.120 -9.999 1.00 97.00 160 VAL A N 1
ATOM 1191 C CA . VAL A 1 160 ? -1.084 1.584 -10.271 1.00 97.00 160 VAL A CA 1
ATOM 1192 C C . VAL A 1 160 ? -0.084 0.415 -10.292 1.00 97.00 160 VAL A C 1
ATOM 1194 O O . VAL A 1 160 ? 0.802 0.386 -11.146 1.00 97.00 160 VAL A O 1
ATOM 1197 N N . ALA A 1 161 ? -0.234 -0.570 -9.401 1.00 95.75 161 ALA A N 1
ATOM 1198 C CA . ALA A 1 161 ? 0.605 -1.770 -9.345 1.00 95.75 161 ALA A CA 1
ATOM 1199 C C . ALA A 1 161 ? 0.523 -2.617 -10.624 1.00 95.75 161 ALA A C 1
ATOM 1201 O O . ALA A 1 161 ? 1.543 -3.133 -11.086 1.00 95.75 161 ALA A O 1
ATOM 1202 N N . ALA A 1 162 ? -0.661 -2.707 -11.233 1.00 93.88 162 ALA A N 1
ATOM 1203 C CA . ALA A 1 162 ? -0.861 -3.418 -12.492 1.00 93.88 162 ALA A CA 1
ATOM 1204 C C . ALA A 1 162 ? -0.197 -2.717 -13.700 1.00 93.88 162 ALA A C 1
ATOM 1206 O O . ALA A 1 162 ? 0.264 -3.386 -14.623 1.00 93.88 162 ALA A O 1
ATOM 1207 N N . GLY A 1 163 ? -0.062 -1.386 -13.687 1.00 93.06 163 GLY A N 1
ATOM 1208 C CA . GLY A 1 163 ? 0.621 -0.613 -14.734 1.00 93.06 163 GLY A CA 1
ATOM 1209 C C . GLY A 1 163 ? 2.130 -0.458 -14.512 1.00 93.06 163 GLY A C 1
ATOM 1210 O O . GLY A 1 163 ? 2.635 0.662 -14.435 1.00 93.06 163 GLY A O 1
ATOM 1211 N N . ARG A 1 164 ? 2.871 -1.564 -14.370 1.00 94.00 164 ARG A N 1
ATOM 1212 C CA . ARG A 1 164 ? 4.325 -1.549 -14.087 1.00 94.00 164 ARG A CA 1
ATOM 1213 C C . ARG A 1 164 ? 5.101 -0.682 -15.102 1.00 94.00 164 ARG A C 1
ATOM 1215 O O . ARG A 1 164 ? 4.843 -0.816 -16.298 1.00 94.00 164 ARG A O 1
ATOM 1222 N N . PRO A 1 165 ? 6.080 0.149 -14.674 1.00 94.44 165 PRO A N 1
ATOM 1223 C CA . PRO A 1 165 ? 6.643 0.279 -13.322 1.00 94.44 165 PRO A CA 1
ATOM 1224 C C . PRO A 1 165 ? 5.985 1.373 -12.450 1.00 94.44 165 PRO A C 1
ATOM 1226 O O . PRO A 1 165 ? 6.625 1.889 -11.536 1.00 94.44 165 PRO A O 1
ATOM 1229 N N . ALA A 1 166 ? 4.740 1.783 -12.718 1.00 95.69 166 ALA A N 1
ATOM 1230 C CA . ALA A 1 166 ? 4.164 2.999 -12.130 1.00 95.69 166 ALA A CA 1
ATOM 1231 C C . ALA A 1 166 ? 4.161 3.044 -10.589 1.00 95.69 166 ALA A C 1
ATOM 1233 O O . ALA A 1 166 ? 4.310 4.120 -10.008 1.00 95.69 166 ALA A O 1
ATOM 1234 N N . LEU A 1 167 ? 4.067 1.893 -9.914 1.00 96.44 167 LEU A N 1
ATOM 1235 C CA . LEU A 1 167 ? 4.068 1.817 -8.450 1.00 96.44 167 LEU A CA 1
ATOM 1236 C C . LEU A 1 167 ? 5.357 2.351 -7.806 1.00 96.44 167 LEU A C 1
ATOM 1238 O O . LEU A 1 167 ? 5.305 2.850 -6.683 1.00 96.44 167 LEU A O 1
ATOM 1242 N N . CYS A 1 168 ? 6.483 2.336 -8.528 1.00 95.94 168 CYS A N 1
ATOM 1243 C CA . CYS A 1 168 ? 7.727 2.976 -8.097 1.00 95.94 168 CYS A CA 1
ATOM 1244 C C . CYS A 1 168 ? 7.511 4.446 -7.715 1.00 95.94 168 CYS A C 1
ATOM 1246 O O . CYS A 1 168 ? 8.062 4.916 -6.724 1.00 95.94 168 CYS A O 1
ATOM 1248 N N . TYR A 1 169 ? 6.670 5.170 -8.459 1.00 95.31 169 TYR A N 1
ATOM 1249 C CA . TYR A 1 169 ? 6.408 6.582 -8.190 1.00 95.31 169 TYR A CA 1
ATOM 1250 C C . TYR A 1 169 ? 5.617 6.789 -6.892 1.00 95.31 169 TYR A C 1
ATOM 1252 O O . TYR A 1 169 ? 5.814 7.795 -6.223 1.00 95.31 169 TYR A O 1
ATOM 1260 N N . CYS A 1 170 ? 4.815 5.811 -6.459 1.00 96.12 170 CYS A N 1
ATOM 1261 C CA . CYS A 1 170 ? 4.089 5.844 -5.185 1.00 96.12 170 CYS A CA 1
ATOM 1262 C C . CYS A 1 170 ? 4.937 5.441 -3.961 1.00 96.12 170 CYS A C 1
ATOM 1264 O O . CYS A 1 170 ? 4.370 5.228 -2.887 1.00 96.12 170 CYS A O 1
ATOM 1266 N N . SER A 1 171 ? 6.270 5.350 -4.088 1.00 95.12 171 SER A N 1
ATOM 1267 C CA . SER A 1 171 ? 7.187 4.917 -3.017 1.00 95.12 171 SER A CA 1
ATOM 1268 C C . SER A 1 171 ? 6.939 5.638 -1.684 1.00 95.12 171 SER A C 1
ATOM 1270 O O . SER A 1 171 ? 6.848 4.994 -0.642 1.00 95.12 171 SER A O 1
ATOM 1272 N N . VAL A 1 172 ? 6.697 6.955 -1.708 1.00 95.19 172 VAL A N 1
ATOM 1273 C CA . VAL A 1 172 ? 6.389 7.751 -0.504 1.00 95.19 172 VAL A CA 1
ATOM 1274 C C . VAL A 1 172 ? 5.145 7.272 0.252 1.00 95.19 172 VAL A C 1
ATOM 1276 O O . VAL A 1 172 ? 5.147 7.243 1.483 1.00 95.19 172 VAL A O 1
ATOM 1279 N N . LEU A 1 173 ? 4.095 6.858 -0.463 1.00 96.69 173 LEU A N 1
ATOM 1280 C CA . LEU A 1 173 ? 2.852 6.379 0.145 1.00 96.69 173 LEU A CA 1
ATOM 1281 C C . LEU A 1 173 ? 3.045 4.990 0.753 1.00 96.69 173 LEU A C 1
ATOM 1283 O O . LEU A 1 173 ? 2.619 4.745 1.880 1.00 96.69 173 LEU A O 1
ATOM 1287 N N . LEU A 1 174 ? 3.723 4.104 0.018 1.00 97.19 174 LEU A N 1
ATOM 1288 C CA . LEU A 1 174 ? 4.033 2.743 0.458 1.00 97.19 174 LEU A CA 1
ATOM 1289 C C . LEU A 1 174 ? 4.934 2.756 1.693 1.00 97.19 174 LEU A C 1
ATOM 1291 O O . LEU A 1 174 ? 4.644 2.078 2.677 1.00 97.19 174 LEU A O 1
ATOM 1295 N N . ARG A 1 175 ? 5.984 3.581 1.666 1.00 96.00 175 ARG A N 1
ATOM 1296 C CA . ARG A 1 175 ? 6.909 3.771 2.781 1.00 96.00 175 ARG A CA 1
ATOM 1297 C C . ARG A 1 175 ? 6.205 4.363 3.999 1.00 96.00 175 ARG A C 1
ATOM 1299 O O . ARG A 1 175 ? 6.381 3.850 5.097 1.00 96.00 175 ARG A O 1
ATOM 1306 N N . GLY A 1 176 ? 5.375 5.394 3.821 1.00 96.06 176 GLY A N 1
ATOM 1307 C CA . GLY A 1 176 ? 4.627 5.989 4.932 1.00 96.06 176 GLY A CA 1
ATOM 1308 C C . GLY A 1 176 ? 3.617 5.029 5.566 1.00 96.06 176 GLY A C 1
ATOM 1309 O O . GLY A 1 176 ? 3.453 5.005 6.790 1.00 96.06 176 GLY A O 1
ATOM 1310 N N . LEU A 1 177 ? 2.981 4.179 4.753 1.00 97.62 177 LEU A N 1
ATOM 1311 C CA . LEU A 1 177 ? 2.115 3.118 5.258 1.00 97.62 177 LEU A CA 1
ATOM 1312 C C . LEU A 1 177 ? 2.925 2.055 6.017 1.00 97.62 177 LEU A C 1
ATOM 1314 O O . LEU A 1 177 ? 2.553 1.719 7.141 1.00 97.62 177 LEU A O 1
ATOM 1318 N N . LEU A 1 178 ? 4.052 1.587 5.462 1.00 97.94 178 LEU A N 1
ATOM 1319 C CA . LEU A 1 178 ? 4.917 0.596 6.112 1.00 97.94 178 LEU A CA 1
ATOM 1320 C C . LEU A 1 178 ? 5.479 1.108 7.444 1.00 97.94 178 LEU A C 1
ATOM 1322 O O . LEU A 1 178 ? 5.370 0.412 8.447 1.00 97.94 178 LEU A O 1
ATOM 1326 N N . ALA A 1 179 ? 5.999 2.339 7.484 1.00 97.38 179 ALA A N 1
ATOM 1327 C CA . ALA A 1 179 ? 6.536 2.965 8.697 1.00 97.38 179 ALA A CA 1
ATOM 1328 C C . ALA A 1 179 ? 5.474 3.071 9.803 1.00 97.38 179 ALA A C 1
ATOM 1330 O O . ALA A 1 179 ? 5.729 2.771 10.972 1.00 97.38 179 ALA A O 1
ATOM 1331 N N . SER A 1 180 ? 4.248 3.445 9.428 1.00 97.56 180 SER A N 1
ATOM 1332 C CA . SER A 1 180 ? 3.127 3.516 10.369 1.00 97.56 180 SER A CA 1
ATOM 1333 C C . SER A 1 180 ? 2.736 2.143 10.912 1.00 97.56 180 SER A C 1
ATOM 1335 O O . SER A 1 180 ? 2.412 2.026 12.092 1.00 97.56 180 SER A O 1
ATOM 1337 N N . LEU A 1 181 ? 2.758 1.107 10.069 1.00 98.06 181 LEU A N 1
ATOM 1338 C CA . LEU A 1 181 ? 2.471 -0.269 10.478 1.00 98.06 181 LEU A CA 1
ATOM 1339 C C . LEU A 1 181 ? 3.584 -0.829 11.372 1.00 98.06 181 LEU A C 1
ATOM 1341 O O . LEU A 1 181 ? 3.276 -1.429 12.395 1.00 98.06 181 LEU A O 1
ATOM 1345 N N . LEU A 1 182 ? 4.855 -0.574 11.052 1.00 97.69 182 LEU A N 1
ATOM 1346 C CA . LEU A 1 182 ? 5.998 -0.929 11.902 1.00 97.69 182 LEU A CA 1
ATOM 1347 C C . LEU A 1 182 ? 5.876 -0.312 13.296 1.00 97.69 182 LEU A C 1
ATOM 1349 O O . LEU A 1 182 ? 6.006 -1.020 14.295 1.00 97.69 182 LEU A O 1
ATOM 1353 N N . THR A 1 183 ? 5.567 0.987 13.354 1.00 96.44 183 THR A N 1
ATOM 1354 C CA . THR A 1 183 ? 5.361 1.721 14.613 1.00 96.44 183 THR A CA 1
ATOM 1355 C C . THR A 1 183 ? 4.174 1.154 15.393 1.00 96.44 183 THR A C 1
ATOM 1357 O O . THR A 1 183 ? 4.233 1.009 16.613 1.00 96.44 183 THR A O 1
ATOM 1360 N N . PHE A 1 184 ? 3.086 0.808 14.699 1.00 97.56 184 PHE A N 1
ATOM 1361 C CA . PHE A 1 184 ? 1.921 0.196 15.328 1.00 97.56 184 PHE A CA 1
ATOM 1362 C C . PHE A 1 184 ? 2.256 -1.164 15.949 1.00 97.56 184 PHE A C 1
ATOM 1364 O O . PHE A 1 184 ? 1.975 -1.379 17.125 1.00 97.56 184 PHE A O 1
ATOM 1371 N N . TRP A 1 185 ? 2.878 -2.063 15.184 1.00 98.00 185 TRP A N 1
ATOM 1372 C CA . TRP A 1 185 ? 3.203 -3.409 15.652 1.00 98.00 185 TRP A CA 1
ATOM 1373 C C . TRP A 1 185 ? 4.273 -3.414 16.753 1.00 98.00 185 TRP A C 1
ATOM 1375 O O . TRP A 1 185 ? 4.262 -4.300 17.600 1.00 98.00 185 TRP A O 1
ATOM 1385 N N . GLU A 1 186 ? 5.136 -2.394 16.811 1.00 96.00 186 GLU A N 1
ATOM 1386 C CA . GLU A 1 186 ? 6.056 -2.160 17.939 1.00 96.00 186 GLU A CA 1
ATOM 1387 C C . GLU A 1 186 ? 5.329 -1.835 19.244 1.00 96.00 186 GLU A C 1
ATOM 1389 O O . GLU A 1 186 ? 5.708 -2.305 20.315 1.00 96.00 186 GLU A O 1
ATOM 1394 N N . GLY A 1 187 ? 4.292 -0.999 19.151 1.00 95.88 187 GLY A N 1
ATOM 1395 C CA . GLY A 1 187 ? 3.502 -0.547 20.293 1.00 95.88 187 GLY A CA 1
ATOM 1396 C C . GLY A 1 187 ? 2.322 -1.455 20.639 1.00 95.88 187 GLY A C 1
ATOM 1397 O O . GLY A 1 187 ? 1.647 -1.200 21.638 1.00 95.88 187 GLY A O 1
ATOM 1398 N N . CYS A 1 188 ? 2.050 -2.479 19.827 1.00 97.00 188 CYS A N 1
ATOM 1399 C CA . CYS A 1 188 ? 0.910 -3.367 19.997 1.00 97.00 188 CYS A CA 1
ATOM 1400 C C . CYS A 1 188 ? 1.058 -4.201 21.276 1.00 97.00 188 CYS A C 1
ATOM 1402 O O . CYS A 1 188 ? 2.111 -4.776 21.553 1.00 97.00 188 CYS A O 1
ATOM 1404 N N . ARG A 1 189 ? -0.009 -4.240 22.076 1.00 95.81 189 ARG A N 1
ATOM 1405 C CA . ARG A 1 189 ? -0.078 -5.007 23.330 1.00 95.81 189 ARG A CA 1
ATOM 1406 C C . ARG A 1 189 ? -1.052 -6.180 23.253 1.00 95.81 189 ARG A C 1
ATOM 1408 O O . ARG A 1 189 ? -1.206 -6.886 24.246 1.00 95.81 189 ARG A O 1
ATOM 1415 N N . ASP A 1 190 ? -1.692 -6.374 22.103 1.00 93.31 190 ASP A N 1
ATOM 1416 C CA . ASP A 1 190 ? -2.552 -7.528 21.867 1.00 93.31 190 ASP A CA 1
ATOM 1417 C C . ASP A 1 190 ? -1.696 -8.802 21.888 1.00 93.31 190 ASP A C 1
ATOM 1419 O O . ASP A 1 190 ? -0.542 -8.794 21.458 1.00 93.31 190 ASP A O 1
ATOM 1423 N N . ALA A 1 191 ? -2.246 -9.903 22.400 1.00 89.88 191 ALA A N 1
ATOM 1424 C CA . ALA A 1 191 ? -1.539 -11.184 22.402 1.00 89.88 191 ALA A CA 1
ATOM 1425 C C . ALA A 1 191 ? -1.425 -11.769 20.986 1.00 89.88 191 ALA A C 1
ATOM 1427 O O . ALA A 1 191 ? -0.434 -12.415 20.652 1.00 89.88 191 ALA A O 1
ATOM 1428 N N . GLU A 1 192 ? -2.433 -11.512 20.151 1.00 93.25 192 GLU A N 1
ATOM 1429 C CA . GLU A 1 192 ? -2.561 -12.080 18.817 1.00 93.25 192 GLU A CA 1
ATOM 1430 C C . GLU A 1 192 ? -2.869 -10.985 17.793 1.00 93.25 192 GLU A C 1
ATOM 1432 O O . GLU A 1 192 ? -3.631 -10.047 18.043 1.00 93.25 192 GLU A O 1
ATOM 1437 N N . THR A 1 193 ? -2.308 -11.139 16.598 1.00 94.75 193 THR A N 1
ATOM 1438 C CA . THR A 1 193 ? -2.461 -10.212 15.470 1.00 94.75 193 THR A CA 1
ATOM 1439 C C . THR A 1 193 ? -3.928 -9.954 15.048 1.00 94.75 193 THR A C 1
ATOM 1441 O O . THR A 1 193 ? -4.248 -8.804 14.720 1.00 94.75 193 THR A O 1
ATOM 1444 N N . PRO A 1 194 ? -4.863 -10.932 15.106 1.00 95.94 194 PRO A N 1
ATOM 1445 C CA . PRO A 1 194 ? -6.290 -10.702 14.845 1.00 95.94 194 PRO A CA 1
ATOM 1446 C C . PRO A 1 194 ? -6.980 -9.709 15.794 1.00 95.94 194 PRO A C 1
ATOM 1448 O O . PRO A 1 194 ? -8.036 -9.187 15.436 1.00 95.94 194 PRO A O 1
ATOM 1451 N N . GLY A 1 195 ? -6.388 -9.389 16.956 1.00 94.56 195 GLY A N 1
ATOM 1452 C CA . GLY A 1 195 ? -6.884 -8.344 17.865 1.00 94.56 195 GLY A CA 1
ATOM 1453 C C . GLY A 1 195 ? -6.927 -6.948 17.230 1.00 94.56 195 GLY A C 1
ATOM 1454 O O . GLY A 1 195 ? -7.704 -6.088 17.642 1.00 94.56 195 GLY A O 1
ATOM 1455 N N . SER A 1 196 ? -6.166 -6.752 16.150 1.00 96.62 196 SER A N 1
ATOM 1456 C CA . SER A 1 196 ? -6.054 -5.492 15.423 1.00 96.62 196 SER A CA 1
ATOM 1457 C C . SER A 1 196 ? -6.357 -5.668 13.923 1.00 96.62 196 SER A C 1
ATOM 1459 O O . SER A 1 196 ? -5.462 -5.534 13.079 1.00 96.62 196 SER A O 1
ATOM 1461 N N . PRO A 1 197 ? -7.633 -5.910 13.550 1.00 96.88 197 PRO A N 1
ATOM 1462 C CA . PRO A 1 197 ? -8.017 -6.425 12.231 1.00 96.88 197 PRO A CA 1
ATOM 1463 C C . PRO A 1 197 ? -7.659 -5.489 11.074 1.00 96.88 197 PRO A C 1
ATOM 1465 O O . PRO A 1 197 ? -7.188 -5.944 10.033 1.00 96.88 197 PRO A O 1
ATOM 1468 N N . TRP A 1 198 ? -7.815 -4.172 11.250 1.00 97.56 198 TRP A N 1
ATOM 1469 C CA . TRP A 1 198 ? -7.449 -3.211 10.205 1.00 97.56 198 TRP A CA 1
ATOM 1470 C C . TRP A 1 198 ? -5.943 -3.215 9.922 1.00 97.56 198 TRP A C 1
ATOM 1472 O O . TRP A 1 198 ? -5.539 -3.137 8.765 1.00 97.56 198 TRP A O 1
ATOM 1482 N N . HIS A 1 199 ? -5.109 -3.309 10.962 1.00 98.25 199 HIS A N 1
ATOM 1483 C CA . HIS A 1 199 ? -3.654 -3.308 10.803 1.00 98.25 199 HIS A CA 1
ATOM 1484 C C . HIS A 1 199 ? -3.176 -4.610 10.174 1.00 98.25 199 HIS A C 1
ATOM 1486 O O . HIS A 1 199 ? -2.354 -4.561 9.266 1.00 98.25 199 HIS A O 1
ATOM 1492 N N . LEU A 1 200 ? -3.736 -5.749 10.595 1.00 98.44 200 LEU A N 1
ATOM 1493 C CA . LEU A 1 200 ? -3.467 -7.047 9.978 1.00 98.44 200 LEU A CA 1
ATOM 1494 C C . LEU A 1 200 ? -3.807 -7.021 8.485 1.00 98.44 200 LEU A C 1
ATOM 1496 O O . LEU A 1 200 ? -2.965 -7.354 7.650 1.00 98.44 200 LEU A O 1
ATOM 1500 N N . TRP A 1 201 ? -5.012 -6.565 8.139 1.00 98.31 201 TRP A N 1
ATOM 1501 C CA . TRP A 1 201 ? -5.436 -6.452 6.747 1.00 98.31 201 TRP A CA 1
ATOM 1502 C C . TRP A 1 201 ? -4.551 -5.483 5.952 1.00 98.31 201 TRP A C 1
ATOM 1504 O O . TRP A 1 201 ? -4.107 -5.826 4.862 1.00 98.31 201 TRP A O 1
ATOM 1514 N N . ALA A 1 202 ? -4.232 -4.306 6.499 1.00 98.31 202 ALA A N 1
ATOM 1515 C CA . ALA A 1 202 ? -3.403 -3.311 5.819 1.00 98.31 202 ALA A CA 1
ATOM 1516 C C . ALA A 1 202 ? -1.956 -3.791 5.611 1.00 98.31 202 ALA A C 1
ATOM 1518 O O . ALA A 1 202 ? -1.395 -3.570 4.538 1.00 98.31 202 ALA A O 1
ATOM 1519 N N . SER A 1 203 ? -1.363 -4.470 6.600 1.00 98.44 203 SER A N 1
ATOM 1520 C CA . SER A 1 203 ? -0.051 -5.118 6.476 1.00 98.44 203 SER A CA 1
ATOM 1521 C C . SER A 1 203 ? -0.060 -6.178 5.385 1.00 98.44 203 SER A C 1
ATOM 1523 O O . SER A 1 203 ? 0.813 -6.174 4.521 1.00 98.44 203 SER A O 1
ATOM 1525 N N . SER A 1 204 ? -1.078 -7.035 5.388 1.00 98.25 204 SER A N 1
ATOM 1526 C CA . SER A 1 204 ? -1.232 -8.105 4.404 1.00 98.25 204 SER A CA 1
ATOM 1527 C C . SER A 1 204 ? -1.389 -7.542 2.990 1.00 98.25 204 SER A C 1
ATOM 1529 O O . SER A 1 204 ? -0.646 -7.885 2.071 1.00 98.25 204 SER A O 1
ATOM 1531 N N . TRP A 1 205 ? -2.296 -6.576 2.838 1.00 98.25 205 TRP A N 1
ATOM 1532 C CA . TRP A 1 205 ? -2.565 -5.897 1.580 1.00 98.25 205 TRP A CA 1
ATOM 1533 C C . TRP A 1 205 ? -1.327 -5.183 1.026 1.00 98.25 205 TRP A C 1
ATOM 1535 O O . TRP A 1 205 ? -1.061 -5.257 -0.172 1.00 98.25 205 TRP A O 1
ATOM 1545 N N . LEU A 1 206 ? -0.549 -4.508 1.881 1.00 98.38 206 LEU A N 1
ATOM 1546 C CA . LEU A 1 206 ? 0.651 -3.788 1.458 1.00 98.38 206 LEU A CA 1
ATOM 1547 C C . LEU A 1 206 ? 1.688 -4.743 0.858 1.00 98.38 206 LEU A C 1
ATOM 1549 O O . LEU A 1 206 ? 2.232 -4.451 -0.205 1.00 98.38 206 LEU A O 1
ATOM 1553 N N . VAL A 1 207 ? 1.920 -5.891 1.498 1.00 98.19 207 VAL A N 1
ATOM 1554 C CA . VAL A 1 207 ? 2.836 -6.927 0.994 1.00 98.19 207 VAL A CA 1
ATOM 1555 C C . VAL A 1 207 ? 2.373 -7.451 -0.368 1.00 98.19 207 VAL A C 1
ATOM 1557 O O . VAL A 1 207 ? 3.174 -7.513 -1.303 1.00 98.19 207 VAL A O 1
ATOM 1560 N N . VAL A 1 208 ? 1.076 -7.744 -0.520 1.00 97.38 208 VAL A N 1
ATOM 1561 C CA . VAL A 1 208 ? 0.498 -8.167 -1.808 1.00 97.38 208 VAL A CA 1
ATOM 1562 C C . VAL A 1 208 ? 0.684 -7.089 -2.876 1.00 97.38 208 VAL A C 1
ATOM 1564 O O . VAL A 1 208 ? 1.156 -7.387 -3.968 1.00 97.38 208 VAL A O 1
ATOM 1567 N N . CYS A 1 209 ? 0.382 -5.828 -2.565 1.00 97.56 209 CYS A N 1
ATOM 1568 C CA . CYS A 1 209 ? 0.517 -4.711 -3.501 1.00 97.56 209 CYS A CA 1
ATOM 1569 C C . CYS A 1 209 ? 1.970 -4.521 -3.976 1.00 97.56 209 CYS A C 1
ATOM 1571 O O . CYS A 1 209 ? 2.225 -4.345 -5.170 1.00 97.56 209 CYS A O 1
ATOM 1573 N N . LEU A 1 210 ? 2.940 -4.620 -3.060 1.00 97.38 210 LEU A N 1
ATOM 1574 C CA . LEU A 1 210 ? 4.368 -4.568 -3.388 1.00 97.38 210 LEU A CA 1
ATOM 1575 C C . LEU A 1 210 ? 4.779 -5.712 -4.331 1.00 97.38 210 LEU A C 1
ATOM 1577 O O . LEU A 1 210 ? 5.557 -5.489 -5.264 1.00 97.38 210 LEU A O 1
ATOM 1581 N N . ALA A 1 211 ? 4.252 -6.920 -4.114 1.00 96.06 211 ALA A N 1
ATOM 1582 C CA . ALA A 1 211 ? 4.516 -8.078 -4.966 1.00 96.06 211 ALA A CA 1
ATOM 1583 C C . ALA A 1 211 ? 3.849 -7.942 -6.348 1.00 96.06 211 ALA A C 1
ATOM 1585 O O . ALA A 1 211 ? 4.500 -8.146 -7.376 1.00 96.06 211 ALA A O 1
ATOM 1586 N N . GLU A 1 212 ? 2.584 -7.515 -6.401 1.00 94.44 212 GLU A N 1
ATOM 1587 C CA . GLU A 1 212 ? 1.849 -7.249 -7.646 1.00 94.44 212 GLU A CA 1
ATOM 1588 C C . GLU A 1 212 ? 2.546 -6.180 -8.499 1.00 94.44 212 GLU A C 1
ATOM 1590 O O . GLU A 1 212 ? 2.671 -6.340 -9.716 1.00 94.44 212 GLU A O 1
ATOM 1595 N N . GLY A 1 213 ? 3.105 -5.145 -7.869 1.00 95.31 213 GLY A N 1
ATOM 1596 C CA . GLY A 1 213 ? 3.916 -4.123 -8.533 1.00 95.31 213 GLY A CA 1
ATOM 1597 C C . GLY A 1 213 ? 5.325 -4.569 -8.935 1.00 95.31 213 GLY A C 1
ATOM 1598 O O . GLY A 1 213 ? 6.065 -3.776 -9.512 1.00 95.31 213 GLY A O 1
ATOM 1599 N N . SER A 1 214 ? 5.721 -5.816 -8.644 1.00 94.81 214 SER A N 1
ATOM 1600 C CA . SER A 1 214 ? 7.094 -6.321 -8.819 1.00 94.81 214 SER A CA 1
ATOM 1601 C C . SER A 1 21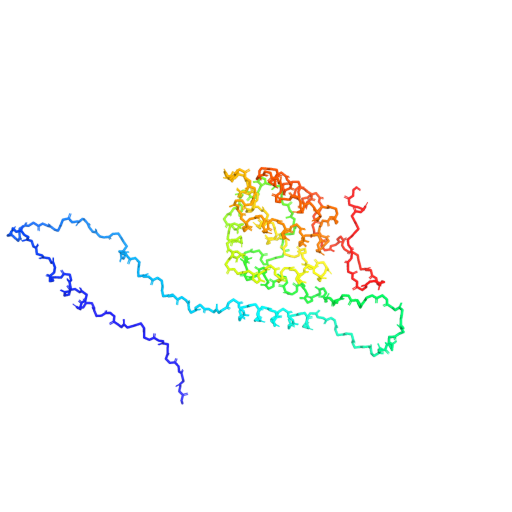4 ? 8.155 -5.467 -8.117 1.00 94.81 214 SER A C 1
ATOM 1603 O O . SER A 1 214 ? 9.273 -5.312 -8.612 1.00 94.81 214 SER A O 1
ATOM 1605 N N . LEU A 1 215 ? 7.818 -4.904 -6.954 1.00 95.44 215 LEU A N 1
ATOM 1606 C CA . LEU A 1 215 ? 8.794 -4.229 -6.098 1.00 95.44 215 LEU A CA 1
ATOM 1607 C C . LEU A 1 215 ? 9.540 -5.229 -5.215 1.00 95.44 215 LEU A C 1
ATOM 1609 O O . LEU A 1 215 ? 10.698 -4.987 -4.880 1.00 95.44 215 LEU A O 1
ATOM 1613 N N . ILE A 1 216 ? 8.901 -6.362 -4.913 1.00 95.75 216 ILE A N 1
ATOM 1614 C CA . ILE A 1 216 ? 9.475 -7.481 -4.164 1.00 95.75 216 ILE A CA 1
ATOM 1615 C C . ILE A 1 216 ? 9.271 -8.811 -4.905 1.00 95.75 216 ILE A C 1
ATOM 1617 O O . ILE A 1 216 ? 8.342 -8.919 -5.713 1.00 95.75 216 ILE A O 1
ATOM 1621 N N . PRO A 1 217 ? 10.105 -9.833 -4.638 1.00 93.00 217 PRO A N 1
ATOM 1622 C CA . PRO A 1 217 ? 9.939 -11.159 -5.207 1.00 93.00 217 PRO A CA 1
ATOM 1623 C C . PRO A 1 217 ? 8.604 -11.790 -4.788 1.00 93.00 217 PRO A C 1
ATOM 1625 O O . PRO A 1 217 ? 8.177 -11.606 -3.645 1.00 93.00 217 PRO A O 1
ATOM 1628 N N . PRO A 1 218 ? 7.980 -12.620 -5.646 1.00 88.06 218 PRO A N 1
ATOM 1629 C CA . PRO A 1 218 ? 6.722 -13.298 -5.323 1.00 88.06 218 PRO A CA 1
ATOM 1630 C C . PRO A 1 218 ? 6.767 -14.120 -4.027 1.00 88.06 218 PRO A C 1
ATOM 1632 O O . PRO A 1 218 ? 5.776 -14.174 -3.306 1.00 88.06 218 PRO A O 1
ATOM 1635 N N . ALA A 1 219 ? 7.925 -14.703 -3.694 1.00 89.25 219 ALA A N 1
ATOM 1636 C CA . ALA A 1 219 ? 8.121 -15.446 -2.449 1.00 89.25 219 ALA A CA 1
ATOM 1637 C C . ALA A 1 219 ? 7.898 -14.577 -1.198 1.00 89.25 219 ALA A C 1
ATOM 1639 O O . ALA A 1 219 ? 7.298 -15.045 -0.236 1.00 89.25 219 ALA A O 1
ATOM 1640 N N . LEU A 1 220 ? 8.315 -13.303 -1.226 1.00 91.44 220 LEU A N 1
ATOM 1641 C CA . LEU A 1 220 ? 8.032 -12.357 -0.140 1.00 91.44 220 LEU A CA 1
ATOM 1642 C C . LEU A 1 220 ? 6.560 -11.924 -0.130 1.00 91.44 220 LEU A C 1
ATOM 1644 O O . LEU A 1 220 ? 6.018 -11.637 0.931 1.00 91.44 220 LEU A O 1
ATOM 1648 N N . GLY A 1 221 ? 5.895 -11.929 -1.290 1.00 92.31 221 GLY A N 1
ATOM 1649 C CA . GLY A 1 221 ? 4.459 -11.666 -1.400 1.00 92.31 221 GLY A CA 1
ATOM 1650 C C . GLY A 1 221 ? 3.593 -12.672 -0.631 1.00 92.31 221 GLY A C 1
ATOM 1651 O O . GLY A 1 221 ? 2.596 -12.284 -0.030 1.00 92.31 221 GLY A O 1
ATOM 1652 N N . ALA A 1 222 ? 3.997 -13.945 -0.595 1.00 93.25 222 ALA A N 1
ATOM 1653 C CA . ALA A 1 222 ? 3.269 -15.009 0.102 1.00 93.25 222 ALA A CA 1
ATOM 1654 C C . ALA A 1 222 ? 3.378 -14.931 1.639 1.00 93.25 222 ALA A C 1
ATOM 1656 O O . ALA A 1 222 ? 2.546 -15.495 2.344 1.00 93.25 222 ALA A O 1
ATOM 1657 N N . VAL A 1 223 ? 4.358 -14.195 2.179 1.00 94.69 223 VAL A N 1
ATOM 1658 C CA . VAL A 1 223 ? 4.589 -14.077 3.634 1.00 94.69 223 VAL A CA 1
ATOM 1659 C C . VAL A 1 223 ? 3.381 -13.480 4.365 1.00 94.69 223 VAL A C 1
ATOM 1661 O O . VAL A 1 223 ? 3.150 -13.770 5.533 1.00 94.69 223 VAL A O 1
ATOM 1664 N N . GLN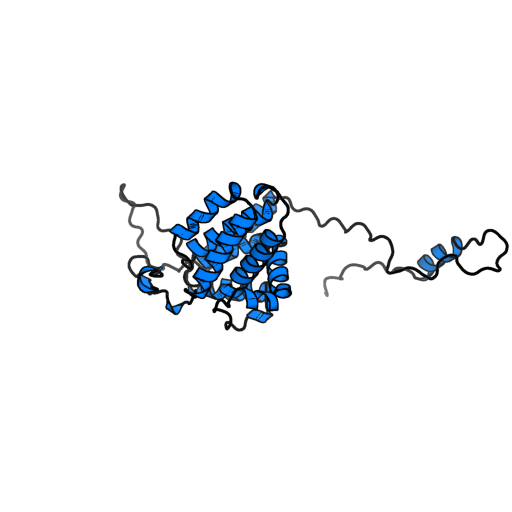 A 1 224 ? 2.559 -12.688 3.679 1.00 95.62 224 GLN A N 1
ATOM 1665 C CA . GLN A 1 224 ? 1.336 -12.142 4.264 1.00 95.62 224 GLN A CA 1
ATOM 1666 C C . GLN A 1 224 ? 0.331 -13.211 4.726 1.00 95.62 224 GLN A C 1
ATOM 1668 O O . GLN A 1 224 ? -0.424 -12.965 5.661 1.00 95.62 224 GLN A O 1
ATOM 1673 N N . GLU A 1 225 ? 0.339 -14.406 4.122 1.00 96.19 225 GLU A N 1
ATOM 1674 C CA . GLU A 1 225 ? -0.599 -15.486 4.461 1.00 96.19 225 GLU A CA 1
ATOM 1675 C C . GLU A 1 225 ? -0.392 -16.013 5.882 1.00 96.19 225 GLU A C 1
ATOM 1677 O O . GLU A 1 225 ? -1.337 -16.490 6.506 1.00 96.19 225 GLU A O 1
ATOM 1682 N N . VAL A 1 226 ? 0.827 -15.890 6.422 1.00 96.81 226 VAL A N 1
ATOM 1683 C CA . VAL A 1 226 ? 1.125 -16.334 7.787 1.00 96.81 226 VAL A CA 1
ATOM 1684 C C . VAL A 1 226 ? 0.822 -15.271 8.842 1.00 96.81 226 VAL A C 1
ATOM 1686 O O . VAL A 1 226 ? 0.697 -15.622 10.010 1.00 96.81 226 VAL A O 1
ATOM 1689 N N . PHE A 1 227 ? 0.638 -13.995 8.472 1.00 97.62 227 PHE A N 1
ATOM 1690 C CA . PHE A 1 227 ? 0.421 -12.899 9.431 1.00 97.62 227 PHE A CA 1
ATOM 1691 C C . PHE A 1 227 ? -0.698 -13.144 10.459 1.00 97.62 227 PHE A C 1
ATOM 1693 O O . PHE A 1 227 ? -0.477 -12.820 11.627 1.00 97.62 227 PHE A O 1
ATOM 1700 N N . PRO A 1 228 ? -1.863 -13.733 10.114 1.00 97.50 228 PRO A N 1
ATOM 1701 C CA . PRO A 1 228 ? -2.916 -14.009 11.096 1.00 97.50 228 PRO A CA 1
ATOM 1702 C C . PRO A 1 228 ? -2.505 -14.982 12.211 1.00 97.50 228 PRO A C 1
ATOM 1704 O O . PRO A 1 228 ? -3.164 -15.023 13.246 1.00 97.50 228 PRO A O 1
ATOM 1707 N N . HIS A 1 229 ? -1.444 -15.764 11.999 1.00 97.12 229 HIS A N 1
ATOM 1708 C CA . HIS A 1 229 ? -0.966 -16.808 12.908 1.00 97.12 229 HIS A CA 1
ATOM 1709 C C . HIS A 1 229 ? 0.284 -16.404 13.696 1.00 97.12 229 HIS A C 1
ATOM 1711 O O . HIS A 1 229 ? 0.788 -17.199 14.486 1.00 97.12 229 HIS A O 1
ATOM 1717 N N . LEU A 1 230 ? 0.795 -15.195 13.467 1.00 97.00 230 LEU A N 1
ATOM 1718 C CA . LEU A 1 230 ? 1.996 -14.684 14.114 1.00 97.00 230 LEU A CA 1
ATOM 1719 C C . LEU A 1 230 ? 1.653 -13.789 15.301 1.00 97.00 230 LEU A C 1
ATOM 1721 O O . LEU A 1 230 ? 0.570 -13.197 15.370 1.00 97.00 230 LEU A O 1
ATOM 1725 N N . ALA A 1 231 ? 2.609 -13.637 16.211 1.00 97.00 231 ALA A N 1
ATOM 1726 C CA . ALA A 1 231 ? 2.568 -12.602 17.229 1.00 97.00 231 ALA A CA 1
ATOM 1727 C C . ALA A 1 231 ? 2.805 -11.213 16.593 1.00 97.00 231 ALA A C 1
ATOM 1729 O O . ALA A 1 231 ? 3.561 -11.093 15.622 1.00 97.00 231 ALA A O 1
ATOM 1730 N N . PRO A 1 232 ? 2.254 -10.128 17.168 1.00 97.88 232 PRO A N 1
ATOM 1731 C CA . PRO A 1 232 ? 2.456 -8.758 16.679 1.00 97.88 232 PRO A CA 1
ATOM 1732 C C . PRO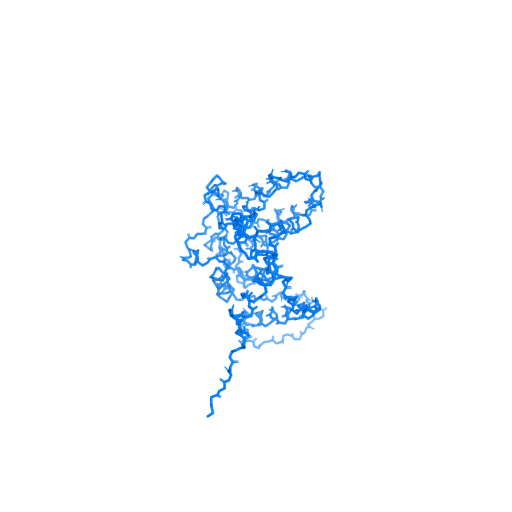 A 1 232 ? 3.918 -8.374 16.408 1.00 97.88 232 PRO A C 1
ATOM 1734 O O . PRO A 1 232 ? 4.238 -7.760 15.389 1.00 97.88 232 PRO A O 1
ATOM 1737 N N . TYR A 1 233 ? 4.826 -8.768 17.303 1.00 97.31 233 TYR A N 1
ATOM 1738 C CA . TYR A 1 233 ? 6.252 -8.482 17.156 1.00 97.31 233 TYR A CA 1
ATOM 1739 C C . TYR A 1 233 ? 6.891 -9.246 15.986 1.00 97.31 233 TYR A C 1
ATOM 1741 O O . TYR A 1 233 ? 7.751 -8.707 15.297 1.00 97.31 233 TYR A O 1
ATOM 1749 N N . GLU A 1 234 ? 6.445 -10.469 15.703 1.00 97.75 234 GLU A N 1
ATOM 1750 C CA . GLU A 1 234 ? 6.933 -11.250 14.560 1.00 97.75 234 GLU A CA 1
ATOM 1751 C C . GLU A 1 234 ? 6.483 -10.618 13.237 1.00 97.75 234 GLU A C 1
ATOM 1753 O O . GLU A 1 234 ? 7.285 -10.491 12.311 1.00 97.75 234 GLU A O 1
ATOM 1758 N N . VAL A 1 235 ? 5.242 -10.118 13.172 1.00 98.25 235 VAL A N 1
ATOM 1759 C CA . VAL A 1 235 ? 4.764 -9.323 12.028 1.00 98.25 235 VAL A CA 1
ATOM 1760 C C . VAL A 1 235 ? 5.633 -8.076 11.843 1.00 98.25 235 VAL A C 1
ATOM 1762 O O . VAL A 1 235 ? 6.046 -7.789 10.719 1.00 98.25 235 VAL A O 1
ATOM 1765 N N . ARG A 1 236 ? 5.984 -7.362 12.925 1.00 97.81 236 ARG A N 1
ATOM 1766 C CA . ARG A 1 236 ? 6.928 -6.231 12.853 1.00 97.81 236 ARG A CA 1
ATOM 1767 C C . ARG A 1 236 ? 8.263 -6.657 12.242 1.00 97.81 236 ARG A C 1
ATOM 1769 O O . ARG A 1 236 ? 8.738 -5.971 11.345 1.00 97.81 236 ARG A O 1
ATOM 1776 N N . LEU A 1 237 ? 8.868 -7.751 12.709 1.00 97.94 237 LEU A N 1
ATOM 1777 C CA . LEU A 1 237 ? 10.168 -8.214 12.207 1.00 97.94 237 LEU A CA 1
ATOM 1778 C C . LEU A 1 237 ? 10.123 -8.559 10.714 1.00 97.94 237 LEU A C 1
ATOM 1780 O O . LEU A 1 237 ? 11.037 -8.201 9.973 1.00 97.94 237 LEU A O 1
ATOM 1784 N N . LEU A 1 238 ? 9.044 -9.189 10.247 1.00 98.00 238 LEU A N 1
ATOM 1785 C CA . LEU A 1 238 ? 8.862 -9.482 8.824 1.00 98.00 238 LEU A CA 1
ATOM 1786 C C . LEU A 1 238 ? 8.695 -8.203 7.999 1.00 98.00 238 LEU A C 1
ATOM 1788 O O . LEU A 1 238 ? 9.348 -8.044 6.968 1.00 98.00 238 LEU A O 1
ATOM 1792 N N . LEU A 1 239 ? 7.889 -7.249 8.466 1.00 97.88 239 LEU A N 1
ATOM 1793 C CA . LEU A 1 239 ? 7.754 -5.943 7.816 1.00 97.88 239 LEU A CA 1
ATOM 1794 C C . LEU A 1 239 ? 9.063 -5.138 7.836 1.00 97.88 239 LEU A C 1
ATOM 1796 O O . LEU A 1 239 ? 9.318 -4.371 6.909 1.00 97.88 239 LEU A O 1
ATOM 1800 N N . LEU A 1 240 ? 9.901 -5.319 8.857 1.00 97.25 240 LEU A N 1
ATOM 1801 C CA . LEU A 1 240 ? 11.209 -4.679 8.941 1.00 97.25 240 LEU A CA 1
ATOM 1802 C C . LEU A 1 240 ? 12.180 -5.300 7.935 1.00 97.25 240 LEU A C 1
ATOM 1804 O O . LEU A 1 240 ? 12.818 -4.581 7.176 1.00 97.25 240 LEU A O 1
ATOM 1808 N N . SER A 1 241 ? 12.197 -6.630 7.826 1.00 96.88 241 SER A N 1
ATOM 1809 C CA . SER A 1 241 ? 12.980 -7.316 6.791 1.00 96.88 241 SER A CA 1
ATOM 1810 C C . SER A 1 241 ? 12.561 -6.902 5.374 1.00 96.88 241 SER A C 1
ATOM 1812 O O . SER A 1 241 ? 13.393 -6.780 4.479 1.00 96.88 241 SER A O 1
ATOM 1814 N N . LEU A 1 242 ? 11.271 -6.610 5.176 1.00 96.94 242 LEU A N 1
ATOM 1815 C CA . LEU A 1 242 ? 10.738 -6.076 3.928 1.00 96.94 242 LEU A CA 1
ATOM 1816 C C . LEU A 1 242 ? 11.216 -4.642 3.659 1.00 96.94 242 LEU A C 1
ATOM 1818 O O . LEU A 1 242 ? 11.537 -4.307 2.518 1.00 96.94 242 LEU A O 1
ATOM 1822 N N . TRP A 1 243 ? 11.273 -3.804 4.696 1.00 96.75 243 TRP A N 1
ATOM 1823 C CA . TRP A 1 243 ? 11.850 -2.464 4.613 1.00 96.75 243 TRP A CA 1
ATOM 1824 C C . TRP A 1 243 ? 13.322 -2.527 4.203 1.00 96.75 243 TRP A C 1
ATOM 1826 O O . TRP A 1 243 ? 13.717 -1.862 3.246 1.00 96.75 243 TRP A O 1
ATOM 1836 N N . ASP A 1 244 ? 14.114 -3.356 4.884 1.00 96.06 244 ASP A N 1
ATOM 1837 C CA . ASP A 1 244 ? 15.531 -3.562 4.579 1.00 96.06 244 ASP A CA 1
ATOM 1838 C C . ASP A 1 244 ? 15.723 -4.092 3.156 1.00 96.06 244 ASP A C 1
ATOM 1840 O O . ASP A 1 244 ? 16.551 -3.572 2.410 1.00 96.06 244 ASP A O 1
ATOM 1844 N N . TYR A 1 245 ? 14.887 -5.040 2.721 1.00 95.62 245 TYR A N 1
ATOM 1845 C CA . TYR A 1 245 ? 14.905 -5.518 1.343 1.00 95.62 245 TYR A CA 1
ATOM 1846 C C . TYR A 1 245 ? 14.688 -4.376 0.342 1.00 95.62 245 TYR A C 1
ATOM 1848 O O . TYR A 1 245 ? 15.434 -4.273 -0.627 1.00 95.62 245 TYR A O 1
ATOM 1856 N N . LEU A 1 246 ? 13.696 -3.504 0.559 1.00 95.06 246 LEU A N 1
ATOM 1857 C CA . LEU A 1 246 ? 13.397 -2.367 -0.325 1.00 95.06 246 LEU A CA 1
ATOM 1858 C C . LEU A 1 246 ? 14.455 -1.255 -0.260 1.00 95.06 246 LEU A C 1
ATOM 1860 O O . LEU A 1 246 ? 14.663 -0.549 -1.253 1.00 95.06 246 LEU A O 1
ATOM 1864 N N . ARG A 1 247 ? 15.142 -1.110 0.877 1.00 94.38 247 ARG A N 1
ATOM 1865 C CA . ARG A 1 247 ? 16.339 -0.272 1.010 1.00 94.38 247 ARG A CA 1
ATOM 1866 C C . ARG A 1 247 ? 17.463 -0.811 0.137 1.00 94.38 247 ARG A C 1
ATOM 1868 O O . ARG A 1 247 ? 17.986 -0.072 -0.684 1.00 94.38 247 ARG A O 1
ATOM 1875 N N . ASP A 1 248 ? 17.785 -2.089 0.253 1.00 93.38 248 ASP A N 1
ATOM 1876 C CA . ASP A 1 248 ? 18.906 -2.672 -0.484 1.00 93.38 248 ASP A CA 1
ATOM 1877 C C . ASP A 1 248 ? 18.554 -2.839 -1.982 1.00 93.38 248 ASP A C 1
ATOM 1879 O O . ASP A 1 248 ? 19.410 -2.755 -2.863 1.00 93.38 248 ASP A O 1
ATOM 1883 N N . ASN A 1 249 ? 17.259 -2.972 -2.298 1.00 92.50 249 ASN A N 1
ATOM 1884 C CA . ASN A 1 249 ? 16.721 -3.222 -3.635 1.00 92.50 249 ASN A CA 1
ATOM 1885 C C . ASN A 1 249 ? 15.745 -2.132 -4.100 1.00 92.50 249 ASN A C 1
ATOM 1887 O O . ASN A 1 249 ? 14.640 -2.456 -4.555 1.00 92.50 249 ASN A O 1
ATOM 1891 N N . HIS A 1 250 ? 16.164 -0.862 -4.046 1.00 91.44 250 HIS A N 1
ATOM 1892 C CA . HIS A 1 250 ? 15.320 0.301 -4.353 1.00 91.44 250 HIS A CA 1
ATOM 1893 C C . HIS A 1 250 ? 14.378 0.099 -5.560 1.00 91.44 250 HIS A C 1
ATOM 1895 O O . HIS A 1 250 ? 14.841 -0.293 -6.641 1.00 91.44 250 HIS A O 1
ATOM 1901 N N . PRO A 1 251 ? 13.071 0.404 -5.418 1.00 91.31 251 PRO A N 1
ATOM 1902 C CA . PRO A 1 251 ? 12.077 0.269 -6.477 1.00 91.31 251 PRO A CA 1
ATOM 1903 C C . PRO A 1 251 ? 12.216 1.404 -7.499 1.00 91.31 251 PRO A C 1
ATOM 1905 O O . PRO A 1 251 ? 11.403 2.323 -7.561 1.00 91.31 251 PRO A O 1
ATOM 1908 N N . LEU A 1 252 ? 13.271 1.345 -8.307 1.00 92.62 252 LEU A N 1
ATOM 1909 C CA . LEU A 1 252 ? 13.551 2.325 -9.349 1.00 92.62 252 LEU A CA 1
ATOM 1910 C C . LEU A 1 252 ? 12.943 1.870 -10.684 1.00 92.62 252 LEU A C 1
ATOM 1912 O O . LEU A 1 252 ? 13.155 0.718 -11.072 1.00 92.62 252 LEU A O 1
ATOM 1916 N N . PRO A 1 253 ? 12.285 2.763 -11.454 1.00 93.00 253 PRO A N 1
ATOM 1917 C CA . PRO A 1 253 ? 11.759 2.424 -12.779 1.00 93.00 253 PRO A CA 1
ATOM 1918 C C . PRO A 1 253 ? 12.822 1.855 -13.732 1.00 93.00 253 PRO A C 1
ATOM 1920 O O . PRO A 1 253 ? 12.515 1.022 -14.576 1.00 93.00 253 PRO A O 1
ATOM 1923 N N . GLN A 1 254 ? 14.087 2.254 -13.560 1.00 92.19 254 GLN A N 1
ATOM 1924 C CA . GLN A 1 254 ? 15.232 1.787 -14.353 1.00 92.19 254 GLN A CA 1
ATOM 1925 C C . GLN A 1 254 ? 15.520 0.284 -14.203 1.00 92.19 254 GLN A C 1
ATOM 1927 O O . GLN A 1 254 ? 16.138 -0.303 -15.085 1.00 92.19 254 GLN A O 1
ATOM 1932 N N . LYS A 1 255 ? 15.065 -0.354 -13.114 1.00 91.69 255 LYS A N 1
ATOM 1933 C CA . LYS A 1 255 ? 15.218 -1.803 -12.895 1.00 91.69 255 LYS A CA 1
ATOM 1934 C C . LYS A 1 255 ? 14.206 -2.644 -13.681 1.00 91.69 255 LYS A C 1
ATOM 1936 O O . LYS A 1 255 ? 14.257 -3.873 -13.648 1.00 91.69 255 LYS A O 1
ATOM 1941 N N . PHE A 1 256 ? 13.275 -1.999 -14.378 1.00 93.75 256 PHE A N 1
ATOM 1942 C CA . PHE A 1 256 ? 12.270 -2.668 -15.185 1.00 93.75 256 PHE A CA 1
ATOM 1943 C C . PHE A 1 256 ? 12.681 -2.687 -16.652 1.00 93.75 256 PHE A C 1
ATOM 1945 O O . PHE A 1 256 ? 13.045 -1.672 -17.237 1.00 93.75 256 PHE A O 1
ATOM 1952 N N . THR A 1 257 ? 12.559 -3.859 -17.265 1.00 92.81 257 THR A N 1
ATOM 1953 C CA . THR A 1 257 ? 12.818 -4.067 -18.691 1.00 92.81 257 THR A CA 1
ATOM 1954 C C . THR A 1 257 ? 11.515 -4.395 -19.401 1.00 92.81 257 THR A C 1
ATOM 1956 O O . THR A 1 257 ? 10.691 -5.158 -18.887 1.00 92.81 257 THR A O 1
ATOM 1959 N N . PHE A 1 258 ? 11.300 -3.794 -20.569 1.00 91.31 258 PHE A N 1
ATOM 1960 C CA . PHE A 1 258 ? 10.124 -4.092 -21.376 1.00 91.31 258 PHE A CA 1
ATOM 1961 C C . PHE A 1 258 ? 10.255 -5.491 -21.983 1.00 91.31 258 PHE A C 1
ATOM 1963 O O . PHE A 1 258 ? 11.254 -5.801 -22.634 1.00 91.31 258 PHE A O 1
ATOM 1970 N N . ARG A 1 259 ? 9.242 -6.330 -21.763 1.00 87.81 259 ARG A N 1
ATOM 1971 C CA . ARG A 1 259 ? 9.146 -7.678 -22.319 1.00 87.81 259 ARG A CA 1
ATOM 1972 C C . ARG A 1 259 ? 8.112 -7.690 -23.448 1.00 87.81 259 ARG A C 1
ATOM 1974 O O . ARG A 1 259 ? 6.913 -7.687 -23.155 1.00 87.81 259 ARG A O 1
ATOM 1981 N N . PRO A 1 260 ? 8.541 -7.665 -24.727 1.00 83.31 260 PRO A N 1
ATOM 1982 C CA . PRO A 1 260 ? 7.628 -7.538 -25.864 1.00 83.31 260 PRO A CA 1
ATOM 1983 C C . PRO A 1 260 ? 6.694 -8.744 -26.012 1.00 83.31 260 PRO A C 1
ATOM 1985 O O . PRO A 1 260 ? 5.571 -8.583 -26.470 1.00 83.31 260 PRO A O 1
ATOM 1988 N N . ASP A 1 261 ? 7.118 -9.926 -25.558 1.00 83.50 261 ASP A N 1
ATOM 1989 C CA . ASP A 1 261 ? 6.322 -11.157 -25.505 1.00 83.50 261 ASP A CA 1
ATOM 1990 C C . ASP A 1 261 ? 5.082 -11.028 -24.611 1.00 83.50 261 ASP A C 1
ATOM 1992 O O . ASP A 1 261 ? 4.053 -11.643 -24.883 1.00 83.50 261 ASP A O 1
ATOM 1996 N N . LYS A 1 262 ? 5.165 -10.211 -23.556 1.00 78.62 262 LYS A N 1
ATOM 1997 C CA . LYS A 1 262 ? 4.073 -9.998 -22.596 1.00 78.62 262 LYS A CA 1
ATOM 1998 C C . LYS A 1 262 ? 3.445 -8.615 -22.685 1.00 78.62 262 LYS A C 1
ATOM 2000 O O . LYS A 1 262 ? 2.500 -8.357 -21.947 1.00 78.62 262 LYS A O 1
ATOM 2005 N N . GLY A 1 263 ? 3.986 -7.713 -23.505 1.00 81.94 263 GLY A N 1
ATOM 2006 C CA . GLY A 1 263 ? 3.561 -6.311 -23.571 1.00 81.94 263 GLY A CA 1
ATOM 2007 C C . GLY A 1 263 ? 3.685 -5.561 -22.238 1.00 81.94 263 GLY A C 1
ATOM 2008 O O . GLY A 1 263 ? 2.990 -4.575 -22.023 1.00 81.94 263 GLY A O 1
ATOM 2009 N N . THR A 1 264 ? 4.530 -6.033 -21.316 1.00 85.50 264 THR A N 1
ATOM 2010 C CA . THR A 1 264 ? 4.605 -5.519 -19.940 1.00 85.50 264 THR A CA 1
ATOM 2011 C C . THR A 1 264 ? 6.044 -5.301 -19.496 1.00 85.50 264 THR A C 1
ATOM 2013 O O . THR A 1 264 ? 6.983 -5.942 -19.971 1.00 85.50 264 THR A O 1
ATOM 2016 N N . PHE A 1 265 ? 6.225 -4.389 -18.546 1.00 90.19 265 PHE A N 1
ATOM 2017 C CA . PHE A 1 265 ? 7.500 -4.200 -17.870 1.00 90.19 265 PHE A CA 1
ATOM 2018 C C . PHE A 1 265 ? 7.690 -5.262 -16.787 1.00 90.19 265 PHE A C 1
ATOM 2020 O O . PHE A 1 265 ? 6.818 -5.483 -15.945 1.00 90.19 265 PHE A O 1
ATOM 2027 N N . CYS A 1 266 ? 8.851 -5.910 -16.794 1.00 87.50 266 CYS A N 1
ATOM 2028 C CA . CYS A 1 266 ? 9.226 -6.920 -15.812 1.00 87.50 266 CYS A CA 1
ATOM 2029 C C . CYS A 1 266 ? 10.542 -6.535 -15.135 1.00 87.50 266 CYS A C 1
ATOM 2031 O O . CYS A 1 266 ? 11.490 -6.100 -15.795 1.00 87.50 266 CYS A O 1
ATOM 2033 N N . ARG A 1 267 ? 10.603 -6.741 -13.819 1.00 91.31 267 ARG A N 1
ATOM 2034 C CA . ARG A 1 267 ? 11.834 -6.654 -13.033 1.00 91.31 267 ARG A CA 1
ATOM 2035 C C . ARG A 1 267 ? 12.465 -8.039 -12.924 1.00 91.31 267 ARG A C 1
ATOM 2037 O O . ARG A 1 267 ? 11.759 -9.023 -12.707 1.00 91.31 267 ARG A O 1
ATOM 2044 N N . ASP A 1 268 ? 13.778 -8.108 -13.101 1.00 86.69 268 ASP A N 1
ATOM 2045 C CA . ASP A 1 268 ? 14.554 -9.333 -12.913 1.00 86.69 268 ASP A CA 1
ATOM 2046 C C . ASP A 1 268 ? 15.264 -9.285 -11.557 1.00 86.69 268 ASP A C 1
ATOM 2048 O O . ASP A 1 268 ? 16.225 -8.541 -11.384 1.00 86.69 268 ASP A O 1
ATOM 2052 N N . PHE A 1 269 ? 14.773 -10.066 -10.595 1.00 85.94 269 PHE A N 1
ATOM 2053 C CA . PHE A 1 269 ? 15.325 -10.110 -9.238 1.00 85.94 269 PHE A CA 1
ATOM 2054 C C . PHE A 1 269 ? 16.649 -10.883 -9.146 1.00 85.94 269 PHE A C 1
ATOM 2056 O O . PHE A 1 269 ? 17.345 -10.758 -8.146 1.00 85.94 269 PHE A O 1
ATOM 2063 N N . GLY A 1 270 ? 17.018 -11.671 -10.165 1.00 74.44 270 GLY A N 1
ATOM 2064 C CA . GLY A 1 270 ? 18.267 -12.442 -10.161 1.00 74.44 270 GLY A CA 1
ATOM 2065 C C . GLY A 1 270 ? 19.515 -11.609 -10.468 1.00 74.44 270 GLY A C 1
ATOM 2066 O O . GLY A 1 270 ? 20.624 -12.074 -10.234 1.00 74.44 270 GLY A O 1
ATOM 2067 N N . LYS A 1 271 ? 19.343 -10.390 -10.995 1.00 63.16 271 LYS A N 1
ATOM 2068 C CA . LYS A 1 271 ? 20.435 -9.459 -11.341 1.00 63.16 271 LYS A CA 1
ATOM 2069 C C . LYS A 1 271 ? 20.712 -8.405 -10.269 1.00 63.16 271 LYS A C 1
ATOM 2071 O O . LYS A 1 271 ? 21.608 -7.589 -10.448 1.00 63.16 271 LYS A O 1
ATOM 2076 N N . ASP A 1 272 ? 19.908 -8.394 -9.210 1.00 57.44 272 ASP A N 1
ATOM 2077 C CA . ASP A 1 272 ? 19.975 -7.425 -8.114 1.00 57.44 272 ASP A CA 1
ATOM 2078 C C . ASP A 1 272 ? 20.904 -7.898 -6.959 1.00 57.44 272 ASP A C 1
ATOM 2080 O O . ASP A 1 272 ? 20.973 -7.219 -5.937 1.00 57.44 272 ASP A O 1
ATOM 2084 N N . GLY A 1 273 ? 21.602 -9.039 -7.111 1.00 46.41 273 GLY A N 1
ATOM 2085 C CA . GLY A 1 273 ? 22.505 -9.643 -6.113 1.00 46.41 273 GLY A CA 1
ATOM 2086 C C . GLY A 1 273 ? 23.981 -9.626 -6.491 1.00 46.41 273 GLY A C 1
ATOM 2087 O O . GLY A 1 273 ? 24.284 -9.611 -7.706 1.00 46.41 273 GLY A O 1
#

Secondary structure (DSSP, 8-state):
----PPP------HHHHHHHHHHH---SSTT-S--SSS--STTSSPPPP-------HHHHHHHHHHHHHHHHHHHB------------TT--SPPP--B-HHHHHHHHHHHHHHH-GGGTTS---S---HHHHGGGHHHHHHHHHHHHH-TTHHHHHHHHHHSTTGGGGGHHHHHHHHHHHHHHHHH---SSGGGSHHHHHHHHHHHHHHHHTTSS-HHHHGGGGGGGGS-HHHHHHHHHHHHHHHHHT---GGGEEEETTTTEEEE-GGG--

Organism: NCBI:txid2861861

pLDDT: mean 83.62, std 17.82, range [31.5, 98.44]

InterPro domains:
  IPR029444 Integrator complex subunit 5, C-terminal [PF14838] (12-272)
  IPR040316 Integrator complex subunit 5 [PTHR31697] (10-272)

Sequence (273 aa):
SPPASWGDTAAVSLLDVNRRFTAAVSFSGGGVWSVFHAGVIGKGLKPAAEAAVERTEEELAHNTQTFLTLLIRCCGGSGGGSSHPTPLPNQQPPPEPQINPEAAKAVAAALIEAVCPEASGGGELLWPPEEQARATIERDLRICRRFRRHPLLFPLLRLVAAGRPALCYCSVLLRGLLASLLTFWEGCRDAETPGSPWHLWASSWLVVCLAEGSLIPPALGAVQEVFPHLAPYEVRLLLLSLWDYLRDNHPLPQKFTFRPDKGTFCRDFGKDG

Radius of gyration: 26.71 Å; chains: 1; bounding box: 54×65×84 Å